Protein AF-0000000076084436 (afdb_homodimer)

Organism: Mytilus edulis (NCBI:txid6550)

Solvent-accessible surface area (backbone atoms only — not comparable to full-atom values): 21205 Å² total; per-residue (Å²): 134,74,72,72,73,65,71,71,58,77,75,78,77,80,78,86,79,89,83,84,88,82,76,70,86,92,60,43,68,66,39,40,53,35,23,62,75,65,70,39,57,80,66,83,61,72,48,65,53,55,53,49,51,50,54,50,50,50,43,71,73,68,45,66,89,84,67,84,68,73,48,75,43,60,52,53,78,60,61,77,83,50,52,68,56,46,54,52,43,50,53,50,24,60,76,69,70,36,53,70,48,66,20,13,34,81,80,45,46,53,43,62,55,53,54,49,52,50,51,49,51,61,57,40,69,73,40,80,77,70,80,77,73,82,68,67,78,70,69,76,78,74,75,78,74,81,71,80,73,77,78,72,82,78,80,79,77,84,82,83,77,83,128,135,74,71,71,73,65,70,70,57,76,73,78,74,82,80,87,79,89,82,85,90,84,78,68,88,91,61,43,68,66,38,40,53,36,22,63,75,66,69,39,57,81,65,83,60,75,46,66,54,56,53,50,52,50,55,51,49,49,41,70,74,69,44,66,89,86,67,82,66,73,48,76,44,59,53,52,78,60,62,77,84,50,52,67,54,46,53,53,42,50,52,51,24,60,74,69,71,36,53,72,48,66,20,13,35,81,82,45,47,51,44,62,56,52,54,49,51,50,51,48,52,62,56,41,70,73,38,82,76,69,82,75,73,81,70,67,76,70,69,77,77,75,75,76,74,82,71,79,75,76,72,78,75,69,89,80,80,75,84,75,76,85,126

Foldseek 3Di:
DPPPPPPPPPPPPDDDDDDDDDDDPPPQSVQVVCCVPPVDGDDPPPQPVNVVVVVVVVCVVPNDPPDADAEEAEPVVVPPPCVVSVVVVVVVCVVVVHHYDYAYPPVGRCVVVVVVVVVCVVVCVVPPVPDPPVPPPPVPPPPVDPPPPPPPDPPPDDDPDDD/DPPPVPPPPPPPPDDDDDDDDDDDPPPQSVQVVCCVPPVDGDDPPPQPVVVVVVVVVVCVVPNDPPDADAEEAEPVVVPPPCVVSVVVVVVVCVVVVHHYDYAYPPVGRCVVVVVVVVVCVVVCVVPPVPDPPVPPPPVPPPPPPPPPPPPPPDDDDPPDDDD

Radius of gyration: 34.29 Å; Cα contacts (8 Å, |Δi|>4): 204; chains: 2; bounding box: 92×129×61 Å

Secondary structure (DSSP, 8-state):
-GGGTTS-----------------TTS-HHHHHHHHHHS--------HHHHHHHHHHHHHHHSPTT---EEEE--GGGTTTTHHHHHHHHHHHHHHT-EEEE--TTT-TTHHHHHHHHHHHHHHHH----SGGGSS---------------------------/--TTTTS-----------------TTS-HHHHHHHHHHS------S-HHHHHHHHHHHHHHHSPTT---EEEE--GGGTTTTHHHHHHHHHHHHHHT-EEEE--TTT-TTHHHHHHHHHHHHHHHH----SGGGSS---------------------------

Structure (mmCIF, N/CA/C/O backbone):
data_AF-0000000076084436-model_v1
#
loop_
_entity.id
_entity.type
_entity.pdbx_description
1 polymer 'Uncharacterized protein'
#
loop_
_atom_site.group_PDB
_atom_site.id
_atom_site.type_symbol
_atom_site.label_atom_id
_atom_site.label_alt_id
_atom_site.label_comp_id
_atom_site.label_asym_id
_atom_site.label_entity_id
_atom_site.label_seq_id
_atom_site.pdbx_PDB_ins_code
_atom_site.Cartn_x
_atom_site.Cartn_y
_atom_site.Cartn_z
_atom_site.occupancy
_atom_site.B_iso_or_equiv
_atom_site.auth_seq_id
_atom_site.auth_comp_id
_atom_site.auth_asym_id
_atom_site.auth_atom_id
_atom_site.pdbx_PDB_model_num
ATOM 1 N N . MET A 1 1 ? 8.055 65.688 -5.793 1 33.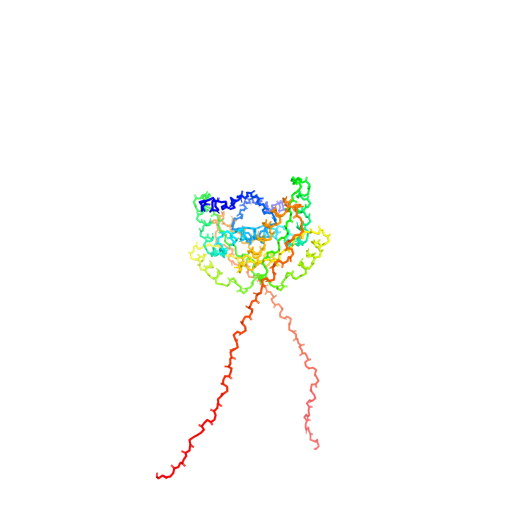97 1 MET A N 1
ATOM 2 C CA . MET A 1 1 ? 8.5 64.875 -4.668 1 33.97 1 MET A CA 1
ATOM 3 C C . MET A 1 1 ? 7.668 63.625 -4.547 1 33.97 1 MET A C 1
ATOM 5 O O . MET A 1 1 ? 7.602 63 -3.477 1 33.97 1 MET A O 1
ATOM 9 N N . VAL A 1 2 ? 6.898 63.25 -5.625 1 45.78 2 VAL A N 1
ATOM 10 C CA . VAL A 1 2 ? 5.848 62.25 -5.699 1 45.78 2 VAL A CA 1
ATOM 11 C C . VAL A 1 2 ? 6.457 60.844 -5.602 1 45.78 2 VAL A C 1
ATOM 13 O O . VAL A 1 2 ? 5.75 59.875 -5.352 1 45.78 2 VAL A O 1
ATOM 16 N N . ASP A 1 3 ? 7.68 60.688 -6.156 1 43.16 3 ASP A N 1
ATOM 17 C CA . ASP A 1 3 ? 8.086 59.375 -6.656 1 43.16 3 ASP A CA 1
ATOM 18 C C . ASP A 1 3 ? 8.477 58.438 -5.512 1 43.16 3 ASP A C 1
ATOM 20 O O . ASP A 1 3 ? 8.836 57.281 -5.738 1 43.16 3 ASP A O 1
ATOM 24 N N . ARG A 1 4 ? 8.852 59.062 -4.344 1 43.78 4 ARG A N 1
ATOM 25 C CA . ARG A 1 4 ? 9.438 58.156 -3.35 1 43.78 4 ARG A CA 1
ATOM 26 C C . ARG A 1 4 ? 8.383 57.219 -2.766 1 43.78 4 ARG A C 1
ATOM 28 O O . ARG A 1 4 ? 8.703 56.312 -1.996 1 43.78 4 ARG A O 1
ATOM 35 N N . PHE A 1 5 ? 7.129 57.625 -2.797 1 44.22 5 PHE A N 1
ATOM 36 C CA . PHE A 1 5 ? 6.137 56.812 -2.104 1 44.22 5 PHE A CA 1
ATOM 37 C C . PHE A 1 5 ? 5.961 55.469 -2.801 1 44.22 5 PHE A C 1
ATOM 39 O O . PHE A 1 5 ? 5.273 54.594 -2.289 1 44.22 5 PHE A O 1
ATOM 46 N N . SER A 1 6 ? 6.16 55.469 -4.164 1 43.25 6 SER A N 1
ATOM 47 C CA . SER A 1 6 ? 5.707 54.25 -4.82 1 43.25 6 SER A CA 1
ATOM 48 C C . SER A 1 6 ? 6.492 53.031 -4.332 1 43.25 6 SER A C 1
ATOM 50 O O . SER A 1 6 ? 5.965 51.938 -4.289 1 43.25 6 SER A O 1
ATOM 52 N N . ASN A 1 7 ? 7.824 53.156 -4.387 1 41.34 7 ASN A N 1
ATOM 53 C CA . ASN A 1 7 ? 8.602 51.938 -4.562 1 41.34 7 ASN A CA 1
ATOM 54 C C . ASN A 1 7 ? 8.672 51.125 -3.273 1 41.34 7 ASN A C 1
ATOM 56 O O . ASN A 1 7 ? 9.562 50.281 -3.111 1 41.34 7 ASN A O 1
ATOM 60 N N . GLN A 1 8 ? 8.359 51.719 -2.129 1 41.31 8 GLN A N 1
ATOM 61 C CA . GLN A 1 8 ? 8.523 50.844 -0.978 1 41.31 8 GLN A CA 1
ATOM 62 C C . GLN A 1 8 ? 7.664 49.594 -1.111 1 41.31 8 GLN A C 1
ATOM 64 O O . GLN A 1 8 ? 6.652 49.438 -0.417 1 41.31 8 GLN A O 1
ATOM 69 N N . LEU A 1 9 ? 7.219 49.219 -2.322 1 44.66 9 LEU A N 1
ATOM 70 C CA . LEU A 1 9 ? 6.539 47.938 -2.352 1 44.66 9 LEU A CA 1
ATOM 71 C C . LEU A 1 9 ? 7.195 46.938 -1.388 1 44.66 9 LEU A C 1
ATOM 73 O O . LEU A 1 9 ? 8.422 46.812 -1.358 1 44.66 9 LEU A O 1
ATOM 77 N N . ALA A 1 10 ? 6.605 46.594 -0.207 1 48.06 10 ALA A N 1
ATOM 78 C CA . ALA A 1 10 ? 6.977 45.562 0.765 1 48.06 10 ALA A CA 1
ATOM 79 C C . ALA A 1 10 ? 7.785 44.469 0.108 1 48.06 10 ALA A C 1
ATOM 81 O O . ALA A 1 10 ? 7.395 43.938 -0.937 1 48.06 10 ALA A O 1
ATOM 82 N N . GLN A 1 11 ? 9.023 44.531 -0.102 1 51.09 11 GLN A N 1
ATOM 83 C CA . GLN A 1 11 ? 9.898 43.438 -0.546 1 51.09 11 GLN A CA 1
ATOM 84 C C . GLN A 1 11 ? 9.391 42.094 -0.075 1 51.09 11 GLN A C 1
ATOM 86 O O . GLN A 1 11 ? 9.211 41.875 1.125 1 51.09 11 GLN A O 1
ATOM 91 N N . SER A 1 12 ? 8.406 41.438 -0.735 1 58.78 12 SER A N 1
ATOM 92 C CA . SER A 1 12 ? 7.848 40.125 -0.457 1 58.78 12 SER A CA 1
ATOM 93 C C . SER A 1 12 ? 8.945 39.156 -0.054 1 58.78 12 SER A C 1
ATOM 95 O O . SER A 1 12 ? 9.852 38.875 -0.838 1 58.78 12 SER A O 1
ATOM 97 N N . SER A 1 13 ? 9.477 39.281 1.146 1 69.81 13 SER A N 1
ATOM 98 C CA . SER A 1 13 ? 10.453 38.312 1.633 1 69.81 13 SER A CA 1
ATOM 99 C C . SER A 1 13 ? 10.008 36.875 1.349 1 69.81 13 SER A C 1
ATOM 101 O O . SER A 1 13 ? 8.859 36.531 1.597 1 69.81 13 SER A O 1
ATOM 103 N N . VAL A 1 14 ? 10.625 36.312 0.399 1 79.5 14 VAL A N 1
ATOM 104 C CA . VAL A 1 14 ? 10.406 34.875 0.098 1 79.5 14 VAL A CA 1
ATOM 105 C C . VAL A 1 14 ? 11.055 34.031 1.179 1 79.5 14 VAL A C 1
ATOM 107 O O . VAL A 1 14 ? 12.227 34.219 1.512 1 79.5 14 VAL A O 1
ATOM 110 N N . HIS A 1 15 ? 10.242 33.469 1.899 1 83.38 15 HIS A N 1
ATOM 111 C CA . HIS A 1 15 ? 10.695 32.469 2.873 1 83.38 15 HIS A CA 1
ATOM 112 C C . HIS A 1 15 ? 10.672 31.062 2.287 1 83.38 15 HIS A C 1
ATOM 114 O O . HIS A 1 15 ? 9.727 30.688 1.596 1 83.38 15 HIS A O 1
ATOM 120 N N . ARG A 1 16 ? 11.867 30.422 2.475 1 86.69 16 ARG A N 1
ATOM 121 C CA . ARG A 1 16 ? 11.938 29.047 2.012 1 86.69 16 ARG A CA 1
ATOM 122 C C . ARG A 1 16 ? 11.859 28.078 3.184 1 86.69 16 ARG A C 1
ATOM 124 O O . ARG A 1 16 ? 12.516 28.266 4.207 1 86.69 16 ARG A O 1
ATOM 131 N N . ALA A 1 17 ? 10.914 27.234 3.02 1 87.62 17 ALA A N 1
ATOM 132 C CA . ALA A 1 17 ? 10.766 26.203 4.035 1 87.62 17 ALA A CA 1
ATOM 133 C C . ALA A 1 17 ? 10.727 24.812 3.396 1 87.62 17 ALA A C 1
ATOM 135 O O . ALA A 1 17 ? 10.203 24.641 2.293 1 87.62 17 ALA A O 1
ATOM 136 N N . LYS A 1 18 ? 11.406 23.875 4.113 1 89.19 18 LYS A N 1
ATOM 137 C CA . LYS A 1 18 ? 11.359 22.484 3.697 1 89.19 18 LYS A CA 1
ATOM 138 C C . LYS A 1 18 ? 10.391 21.672 4.562 1 89.19 18 LYS A C 1
ATOM 140 O O . LYS A 1 18 ? 10.484 21.688 5.793 1 89.19 18 LYS A O 1
ATOM 145 N N . THR A 1 19 ? 9.477 21.125 3.818 1 92.19 19 THR A N 1
ATOM 146 C CA . THR A 1 19 ? 8.539 20.25 4.5 1 92.19 19 THR A CA 1
ATOM 147 C C . THR A 1 19 ? 8.789 18.797 4.125 1 92.19 19 THR A C 1
ATOM 149 O O . THR A 1 19 ? 8.961 18.469 2.949 1 92.19 19 THR A O 1
ATOM 152 N N . VAL A 1 20 ? 8.836 17.859 5.137 1 94.31 20 VAL A N 1
ATOM 153 C CA . VAL A 1 20 ? 9.008 16.422 4.938 1 94.31 20 VAL A CA 1
ATOM 154 C C . VAL A 1 20 ? 7.766 15.672 5.41 1 94.31 20 VAL A C 1
ATOM 156 O O . VAL A 1 20 ? 7.273 15.914 6.516 1 94.31 20 VAL A O 1
ATOM 159 N N . ILE A 1 21 ? 7.258 14.859 4.504 1 96 21 ILE A N 1
ATOM 160 C CA . ILE A 1 21 ? 6.109 14.039 4.871 1 96 21 ILE A CA 1
ATOM 161 C C . ILE A 1 21 ? 6.555 12.594 5.094 1 96 21 ILE A C 1
ATOM 163 O O . ILE A 1 21 ? 7.125 11.969 4.199 1 96 21 ILE A O 1
ATOM 167 N N . ILE A 1 22 ? 6.312 12.117 6.289 1 95.25 22 ILE A N 1
ATOM 168 C CA . ILE A 1 22 ? 6.676 10.75 6.641 1 95.25 22 ILE A CA 1
ATOM 169 C C . ILE A 1 22 ? 5.461 10.023 7.203 1 95.25 22 ILE A C 1
ATOM 171 O O . ILE A 1 22 ? 4.535 10.656 7.719 1 95.25 22 ILE A O 1
ATOM 175 N N . GLY A 1 23 ? 5.422 8.727 7.066 1 92.69 23 GLY A N 1
ATOM 176 C CA . GLY A 1 23 ? 4.324 7.891 7.535 1 92.69 23 GLY A CA 1
ATOM 177 C C . GLY A 1 23 ? 4.359 6.484 6.965 1 92.69 23 GLY A C 1
ATOM 178 O O . GLY A 1 23 ? 5.238 6.152 6.168 1 92.69 23 GLY A O 1
ATOM 179 N N . ASP A 1 24 ? 3.342 5.715 7.34 1 86.12 24 ASP A N 1
ATOM 180 C CA . ASP A 1 24 ? 3.281 4.316 6.934 1 86.12 24 ASP A CA 1
ATOM 181 C C . ASP A 1 24 ? 3.021 4.191 5.434 1 86.12 24 ASP A C 1
ATOM 183 O O . ASP A 1 24 ? 2.641 5.164 4.781 1 86.12 24 ASP A O 1
ATOM 187 N N . PHE A 1 25 ? 3.197 2.932 5.004 1 77.12 25 PHE A N 1
ATOM 188 C CA . PHE A 1 25 ? 2.908 2.639 3.604 1 77.12 25 PHE A CA 1
ATOM 189 C C . PHE A 1 25 ? 1.414 2.76 3.322 1 77.12 25 PHE A C 1
ATOM 191 O O . PHE A 1 25 ? 0.588 2.414 4.168 1 77.12 25 PHE A O 1
ATOM 198 N N . ASN A 1 26 ? 1.079 3.311 2.109 1 80.69 26 ASN A N 1
ATOM 199 C CA . ASN A 1 26 ? -0.256 3.32 1.523 1 80.69 26 ASN A CA 1
ATOM 200 C C . ASN A 1 26 ? -1.192 4.262 2.275 1 80.69 26 ASN A C 1
ATOM 202 O O . ASN A 1 26 ? -2.414 4.141 2.176 1 80.69 26 ASN A O 1
ATOM 206 N N . VAL A 1 27 ? -0.587 5.184 3.039 1 86.75 27 VAL A N 1
ATOM 207 C CA . VAL A 1 27 ? -1.458 6.102 3.762 1 86.75 27 VAL A CA 1
ATOM 208 C C . VAL A 1 27 ? -1.829 7.277 2.861 1 86.75 27 VAL A C 1
ATOM 210 O O . VAL A 1 27 ? -2.779 8.016 3.146 1 86.75 27 VAL A O 1
ATOM 213 N N . GLY A 1 28 ? -0.964 7.605 1.833 1 90.75 28 GLY A N 1
ATOM 214 C CA . GLY A 1 28 ? -1.308 8.633 0.867 1 90.75 28 GLY A CA 1
ATOM 215 C C . GLY A 1 28 ? -0.359 9.82 0.893 1 90.75 28 GLY A C 1
ATOM 216 O O . GLY A 1 28 ? -0.758 10.945 0.603 1 90.75 28 GLY A O 1
ATOM 217 N N . LYS A 1 29 ? 0.839 9.531 1.302 1 94.06 29 LYS A N 1
ATOM 218 C CA . LYS A 1 29 ? 1.827 10.609 1.368 1 94.06 29 LYS A CA 1
ATOM 219 C C . LYS A 1 29 ? 1.982 11.297 0.015 1 94.06 29 LYS A C 1
ATOM 221 O O . LYS A 1 29 ? 1.86 12.516 -0.084 1 94.06 29 LYS A O 1
ATOM 226 N N . THR A 1 30 ? 2.141 10.5 -0.983 1 92.25 30 THR A N 1
ATOM 227 C CA . THR A 1 30 ? 2.332 11.031 -2.328 1 92.25 30 THR A CA 1
ATOM 228 C C . THR A 1 30 ? 1.057 11.711 -2.828 1 92.25 30 THR A C 1
ATOM 230 O O . THR A 1 30 ? 1.116 12.75 -3.488 1 92.25 30 THR A O 1
ATOM 233 N N . SER A 1 31 ? -0.062 11.094 -2.512 1 95.06 31 SER A N 1
ATOM 234 C CA . SER A 1 31 ? -1.331 11.648 -2.967 1 95.06 31 SER A CA 1
ATOM 235 C C . SER A 1 31 ? -1.595 13.016 -2.334 1 95.06 31 SER A C 1
ATOM 237 O O . SER A 1 31 ? -2.086 13.93 -2.998 1 95.06 31 SER A O 1
ATOM 239 N N . VAL A 1 32 ? -1.249 13.156 -1.104 1 96.75 32 VAL A N 1
ATOM 240 C CA . VAL A 1 32 ? -1.446 14.43 -0.426 1 96.75 32 VAL A CA 1
ATOM 241 C C . VAL A 1 32 ? -0.538 15.492 -1.044 1 96.75 32 VAL A C 1
ATOM 243 O O . VAL A 1 32 ? -0.981 16.609 -1.335 1 96.75 32 VAL A O 1
ATOM 246 N N . ALA A 1 33 ? 0.72 15.148 -1.228 1 96.81 33 ALA A N 1
ATOM 247 C CA . ALA A 1 33 ? 1.669 16.078 -1.84 1 96.81 33 ALA A CA 1
ATOM 248 C C . ALA A 1 33 ? 1.22 16.469 -3.244 1 96.81 33 ALA A C 1
ATOM 250 O O . ALA A 1 33 ? 1.259 17.656 -3.605 1 96.81 33 ALA A O 1
ATOM 251 N N . LEU A 1 34 ? 0.732 15.547 -3.926 1 97.12 34 LEU A N 1
ATOM 252 C CA . LEU A 1 34 ? 0.308 15.797 -5.297 1 97.12 34 LEU A CA 1
ATOM 253 C C . LEU A 1 34 ? -0.938 16.672 -5.332 1 97.12 34 LEU A C 1
ATOM 255 O O . LEU A 1 34 ? -1.034 17.594 -6.152 1 97.12 34 LEU A O 1
ATOM 259 N N . ARG A 1 35 ? -1.88 16.344 -4.52 1 97.69 35 ARG A N 1
ATOM 260 C CA . ARG A 1 35 ? -3.09 17.156 -4.426 1 97.69 35 ARG A CA 1
ATOM 261 C C . ARG A 1 35 ? -2.752 18.594 -4.078 1 97.69 35 ARG A C 1
ATOM 263 O O . ARG A 1 35 ? -3.293 19.531 -4.68 1 97.69 35 ARG A O 1
ATOM 270 N N . PHE A 1 36 ? -1.83 18.797 -3.232 1 97.5 36 PHE A N 1
ATOM 271 C CA . PHE A 1 36 ? -1.451 20.141 -2.814 1 97.5 36 PHE A CA 1
ATOM 272 C C . PHE A 1 36 ? -0.726 20.875 -3.938 1 97.5 36 PHE A C 1
ATOM 274 O O . PHE A 1 36 ? -1.042 22.016 -4.238 1 97.5 36 PHE A O 1
ATOM 281 N N . THR A 1 37 ? 0.145 20.203 -4.547 1 96.88 37 THR A N 1
ATOM 282 C CA . THR A 1 37 ? 1.055 20.875 -5.461 1 96.88 37 THR A CA 1
ATOM 283 C C . THR A 1 37 ? 0.446 20.984 -6.859 1 96.88 37 THR A C 1
ATOM 285 O O . THR A 1 37 ? 0.684 21.953 -7.578 1 96.88 37 THR A O 1
ATOM 288 N N . ARG A 1 38 ? -0.407 20 -7.195 1 96.62 38 ARG A N 1
ATOM 289 C CA . ARG A 1 38 ? -0.848 19.953 -8.586 1 96.62 38 ARG A CA 1
ATOM 290 C C . ARG A 1 38 ? -2.367 19.875 -8.68 1 96.62 38 ARG A C 1
ATOM 292 O O . ARG A 1 38 ? -2.932 19.875 -9.773 1 96.62 38 ARG A O 1
ATOM 299 N N . ASP A 1 39 ? -2.986 19.797 -7.559 1 96.62 39 ASP A N 1
ATOM 300 C CA . ASP A 1 39 ? -4.434 19.609 -7.508 1 96.62 39 ASP A CA 1
ATOM 301 C C . ASP A 1 39 ? -4.859 18.391 -8.32 1 96.62 39 ASP A C 1
ATOM 303 O O . ASP A 1 39 ? -5.789 18.453 -9.117 1 96.62 39 ASP A O 1
ATOM 307 N N . GLN A 1 40 ? -4.098 17.375 -8.141 1 95.19 40 GLN A N 1
ATOM 308 C CA . GLN A 1 40 ? -4.348 16.125 -8.852 1 95.19 40 GLN A CA 1
ATOM 309 C C . GLN A 1 40 ? -4.422 14.945 -7.891 1 95.19 40 GLN A C 1
ATOM 311 O O . GLN A 1 40 ? -3.875 15.008 -6.785 1 95.19 40 GLN A O 1
ATOM 316 N N . PHE A 1 41 ? -5.211 14.07 -8.258 1 93.12 41 PHE A N 1
ATOM 317 C CA . PHE A 1 41 ? -5.285 12.781 -7.582 1 93.12 41 PHE A CA 1
ATOM 318 C C . PHE A 1 41 ? -5.207 11.633 -8.586 1 93.12 41 PHE A C 1
ATOM 320 O O . PHE A 1 41 ? -5.969 11.594 -9.555 1 93.12 41 PHE A O 1
ATOM 327 N N . LYS A 1 42 ? -4.188 10.859 -8.344 1 83.31 42 LYS A N 1
ATOM 328 C CA . LYS A 1 42 ? -4.027 9.734 -9.266 1 83.31 42 LYS A CA 1
ATOM 329 C C . LYS A 1 42 ? -4.766 8.5 -8.758 1 83.31 42 LYS A C 1
ATOM 331 O O . LYS A 1 42 ? -4.406 7.941 -7.719 1 83.31 42 LYS A O 1
ATOM 336 N N . GLU A 1 43 ? -5.938 8.406 -9.344 1 69.81 43 GLU A N 1
ATOM 337 C CA . GLU A 1 43 ? -6.609 7.145 -9.039 1 69.81 43 GLU A CA 1
ATOM 338 C C . GLU A 1 43 ? -5.82 5.957 -9.586 1 69.81 43 GLU A C 1
ATOM 340 O O . GLU A 1 43 ? -5.18 6.059 -10.633 1 69.81 43 GLU A O 1
ATOM 345 N N . LYS A 1 44 ? -5.32 5.098 -8.703 1 57.72 44 LYS A N 1
ATOM 346 C CA . LYS A 1 44 ? -4.633 3.885 -9.125 1 57.72 44 LYS A CA 1
ATOM 347 C C . LYS A 1 44 ? -5.242 3.326 -10.406 1 57.72 44 LYS A C 1
ATOM 349 O O . LYS A 1 44 ? -6.277 2.656 -10.367 1 57.72 44 LYS A O 1
ATOM 354 N N . TYR A 1 45 ? -5.445 4.242 -11.438 1 52.09 45 TYR A N 1
ATOM 355 C CA . TYR A 1 45 ? -6.051 3.682 -12.648 1 52.09 45 TYR A CA 1
ATOM 356 C C . TYR A 1 45 ? -5.215 2.527 -13.188 1 52.09 45 TYR A C 1
ATOM 358 O O . TYR A 1 45 ? -5.555 1.938 -14.219 1 52.09 45 TYR A O 1
ATOM 366 N N . GLN A 1 46 ? -4.031 2.252 -12.711 1 58.91 46 GLN A N 1
ATOM 367 C CA . GLN A 1 46 ? -3.611 1.131 -13.547 1 58.91 46 GLN A CA 1
ATOM 368 C C . GLN A 1 46 ? -4.531 -0.072 -13.352 1 58.91 46 GLN A C 1
ATOM 370 O O . GLN A 1 46 ? -4.684 -0.571 -12.234 1 58.91 46 GLN A O 1
ATOM 375 N N . SER A 1 47 ? -5.348 -0.275 -14.445 1 71.75 47 SER A N 1
ATOM 376 C CA . SER A 1 47 ? -6.25 -1.423 -14.445 1 71.75 47 SER A CA 1
ATOM 377 C C . SER A 1 47 ? -5.52 -2.699 -14.039 1 71.75 47 SER A C 1
ATOM 379 O O . SER A 1 47 ? -4.301 -2.801 -14.203 1 71.75 47 SER A O 1
ATOM 381 N N . THR A 1 48 ? -6.102 -3.408 -13.32 1 78.56 48 THR A N 1
ATOM 382 C CA . THR A 1 48 ? -5.59 -4.715 -12.93 1 78.56 48 THR A CA 1
ATOM 383 C C . THR A 1 48 ? -4.957 -5.434 -14.117 1 78.56 48 THR A C 1
ATOM 385 O O . THR A 1 48 ? -3.84 -5.941 -14.016 1 78.56 48 THR A O 1
ATOM 388 N N . ILE A 1 49 ? -5.602 -5.254 -15.25 1 85.38 49 ILE A N 1
ATOM 389 C CA . ILE A 1 49 ? -5.145 -6 -16.422 1 85.38 49 ILE A CA 1
ATOM 390 C C . ILE A 1 49 ? -3.863 -5.371 -16.953 1 85.38 49 ILE A C 1
ATOM 392 O O . ILE A 1 49 ? -2.986 -6.078 -17.469 1 85.38 49 ILE A O 1
ATOM 396 N N . ALA A 1 50 ? -3.756 -4.129 -16.844 1 85.56 50 ALA A N 1
ATOM 397 C CA . ALA A 1 50 ? -2.525 -3.475 -17.281 1 85.56 50 ALA A CA 1
ATOM 398 C C . ALA A 1 50 ? -1.327 -3.959 -16.469 1 85.56 50 ALA A C 1
ATOM 400 O O . ALA A 1 50 ? -0.241 -4.164 -17.016 1 85.56 50 ALA A O 1
ATOM 401 N N . GLY A 1 51 ? -1.534 -4.094 -15.211 1 87.69 51 GLY A N 1
ATOM 402 C CA . GLY A 1 51 ? -0.483 -4.652 -14.375 1 87.69 51 GLY A CA 1
ATOM 403 C C . GLY A 1 51 ? -0.081 -6.059 -14.781 1 87.69 51 GLY A C 1
ATOM 404 O O . GLY A 1 51 ? 1.107 -6.383 -14.82 1 87.69 51 GLY A O 1
ATOM 405 N N . VAL A 1 52 ? -1.055 -6.797 -15.125 1 91.94 52 VAL A N 1
ATOM 406 C CA . VAL A 1 52 ? -0.801 -8.164 -15.562 1 91.94 52 VAL A CA 1
ATOM 407 C C . VAL A 1 52 ? 0.058 -8.156 -16.828 1 91.94 52 VAL A C 1
ATOM 409 O O . VAL A 1 52 ? 1.056 -8.883 -16.906 1 91.94 52 VAL A O 1
ATOM 412 N N . HIS A 1 53 ? -0.326 -7.316 -17.766 1 92.31 53 HIS A N 1
ATOM 413 C CA . HIS A 1 53 ? 0.424 -7.23 -19 1 92.31 53 HIS A CA 1
ATOM 414 C C . HIS A 1 53 ? 1.869 -6.812 -18.75 1 92.31 53 HIS A C 1
ATOM 416 O O . HIS A 1 53 ? 2.793 -7.375 -19.344 1 92.31 53 HIS A O 1
ATOM 422 N N . PHE A 1 54 ? 2.072 -5.957 -17.969 1 93.12 54 PHE A N 1
ATOM 423 C CA . PHE A 1 54 ? 3.406 -5.445 -17.672 1 93.12 54 PHE A CA 1
ATOM 424 C C . PHE A 1 54 ? 4.289 -6.543 -17.094 1 93.12 54 PHE A C 1
ATOM 426 O O . PHE A 1 54 ? 5.379 -6.805 -17.594 1 93.12 54 PHE A O 1
ATOM 433 N N . TRP A 1 55 ? 3.797 -7.086 -16.047 1 94.19 55 TRP A N 1
ATOM 434 C CA . TRP A 1 55 ? 4.621 -8.062 -15.336 1 94.19 55 TRP A CA 1
ATOM 435 C C . TRP A 1 55 ? 4.84 -9.305 -16.188 1 94.19 55 TRP A C 1
ATOM 437 O O . TRP A 1 55 ? 5.91 -9.922 -16.141 1 94.19 55 TRP A O 1
ATOM 447 N N . LEU A 1 56 ? 3.768 -9.703 -16.953 1 95.38 56 LEU A N 1
ATOM 448 C CA . LEU A 1 56 ? 3.945 -10.82 -17.875 1 95.38 56 LEU A CA 1
ATOM 449 C C . LEU A 1 56 ? 5.02 -10.508 -18.906 1 95.38 56 LEU A C 1
ATOM 451 O O . LEU A 1 56 ? 5.871 -11.352 -19.203 1 95.38 56 LEU A O 1
ATOM 455 N N . GLY A 1 57 ? 4.914 -9.344 -19.453 1 95.69 57 GLY A N 1
ATOM 456 C CA . GLY A 1 57 ? 5.949 -8.93 -20.391 1 95.69 57 GLY A CA 1
ATOM 457 C C . GLY A 1 57 ? 7.34 -8.93 -19.781 1 95.69 57 GLY A C 1
ATOM 458 O O . GLY A 1 57 ? 8.297 -9.391 -20.406 1 95.69 57 GLY A O 1
ATOM 459 N N . PHE A 1 58 ? 7.48 -8.484 -18.625 1 95.31 58 PHE A N 1
ATOM 460 C CA . PHE A 1 58 ? 8.742 -8.461 -17.891 1 95.31 58 PHE A CA 1
ATOM 461 C C . PHE A 1 58 ? 9.305 -9.875 -17.734 1 95.31 58 PHE A C 1
ATOM 463 O O . PHE A 1 58 ? 10.492 -10.102 -17.969 1 95.31 58 PHE A O 1
ATOM 470 N N . LEU A 1 59 ? 8.43 -10.781 -17.375 1 94.5 59 LEU A N 1
ATOM 471 C CA . LEU A 1 59 ? 8.859 -12.156 -17.156 1 94.5 59 LEU A CA 1
ATOM 472 C C . LEU A 1 59 ? 9.25 -12.828 -18.469 1 94.5 59 LEU A C 1
ATOM 474 O O . LEU A 1 59 ? 10.227 -13.578 -18.516 1 94.5 59 LEU A O 1
ATOM 478 N N . ARG A 1 60 ? 8.508 -12.602 -19.484 1 94.44 60 ARG A N 1
ATOM 479 C CA . ARG A 1 60 ? 8.789 -13.203 -20.781 1 94.44 60 ARG A CA 1
ATOM 480 C C . ARG A 1 60 ? 10.094 -12.672 -21.359 1 94.44 60 ARG A C 1
ATOM 482 O O . ARG A 1 60 ? 10.852 -13.414 -21.984 1 94.44 60 ARG A O 1
ATOM 489 N N . ASP A 1 61 ? 10.375 -11.43 -21.047 1 96 61 ASP A N 1
ATOM 490 C CA . ASP A 1 61 ? 11.57 -10.789 -21.594 1 96 61 ASP A CA 1
ATOM 491 C C . ASP A 1 61 ? 12.805 -11.148 -20.781 1 96 61 ASP A C 1
ATOM 493 O O . ASP A 1 61 ? 13.914 -11.203 -21.312 1 96 61 ASP A O 1
ATOM 497 N N . ASN A 1 62 ? 12.633 -11.398 -19.516 1 95.5 62 ASN A N 1
ATOM 498 C CA . ASN A 1 62 ? 13.805 -11.484 -18.656 1 95.5 62 ASN A CA 1
ATOM 499 C C . ASN A 1 62 ? 13.891 -12.836 -17.953 1 95.5 62 ASN A C 1
ATOM 501 O O . ASN A 1 62 ? 14.93 -13.188 -17.391 1 95.5 62 ASN A O 1
ATOM 505 N N . GLY A 1 63 ? 12.773 -13.523 -18 1 91.75 63 GLY A N 1
ATOM 506 C CA . GLY A 1 63 ? 12.719 -14.766 -17.25 1 91.75 63 GLY A CA 1
ATOM 507 C C . GLY A 1 63 ? 13.445 -15.914 -17.938 1 91.75 63 GLY A C 1
ATOM 508 O O . GLY A 1 63 ? 13.766 -15.828 -19.125 1 91.75 63 GLY A O 1
ATOM 509 N N . PRO A 1 64 ? 13.758 -16.875 -17.141 1 91.06 64 PRO A N 1
ATOM 510 C CA . PRO A 1 64 ? 14.367 -18.078 -17.734 1 91.06 64 PRO A CA 1
ATOM 511 C C . PRO A 1 64 ? 13.438 -18.781 -18.719 1 91.06 64 PRO A C 1
ATOM 513 O O . PRO A 1 64 ? 12.219 -18.609 -18.656 1 91.06 64 PRO A O 1
ATOM 516 N N . GLN A 1 65 ? 14.086 -19.609 -19.609 1 88.94 65 GLN A N 1
ATOM 517 C CA . GLN A 1 65 ? 13.305 -20.438 -20.516 1 88.94 65 GLN A CA 1
ATOM 518 C C . GLN A 1 65 ? 12.539 -21.516 -19.75 1 88.94 65 GLN A C 1
ATOM 520 O O . GLN A 1 65 ? 13.078 -22.125 -18.812 1 88.94 65 GLN A O 1
ATOM 525 N N . GLY A 1 66 ? 11.312 -21.734 -20.109 1 86.25 66 GLY A N 1
ATOM 526 C CA . GLY A 1 66 ? 10.508 -22.781 -19.5 1 86.25 66 GLY A CA 1
ATOM 527 C C . GLY A 1 66 ? 9.828 -22.344 -18.219 1 86.25 66 GLY A C 1
ATOM 528 O O . GLY A 1 66 ? 9.258 -23.172 -17.5 1 86.25 66 GLY A O 1
ATOM 529 N N . LEU A 1 67 ? 9.914 -21.094 -17.953 1 90.25 67 LEU A N 1
ATOM 530 C CA . LEU A 1 67 ? 9.273 -20.547 -16.75 1 90.25 67 LEU A CA 1
ATOM 531 C C . LEU A 1 67 ? 7.777 -20.844 -16.75 1 90.25 67 LEU A C 1
ATOM 533 O O . LEU A 1 67 ? 7.09 -20.594 -17.75 1 90.25 67 LEU A O 1
ATOM 537 N N . LYS A 1 68 ? 7.383 -21.484 -15.68 1 92.06 68 LYS A N 1
ATOM 538 C CA . LYS A 1 68 ? 5.945 -21.641 -15.484 1 92.06 68 LYS A CA 1
ATOM 539 C C . LYS A 1 68 ? 5.344 -20.422 -14.789 1 92.06 68 LYS A C 1
ATOM 541 O O . LYS A 1 68 ? 5.902 -19.922 -13.805 1 92.06 68 LYS A O 1
ATOM 546 N N . ILE A 1 69 ? 4.258 -19.953 -15.352 1 95.38 69 ILE A N 1
ATOM 547 C CA . ILE A 1 69 ? 3.652 -18.734 -14.844 1 95.38 69 ILE A CA 1
ATOM 548 C C . ILE A 1 69 ? 2.217 -19 -14.406 1 95.38 69 ILE A C 1
ATOM 550 O O . ILE A 1 69 ? 1.472 -19.703 -15.102 1 95.38 69 ILE A O 1
ATOM 554 N N . ALA A 1 70 ? 1.895 -18.562 -13.25 1 96.75 70 ALA A N 1
ATOM 555 C CA . ALA A 1 70 ? 0.517 -18.484 -12.773 1 96.75 70 ALA A CA 1
ATOM 556 C C . ALA A 1 70 ? 0.127 -17.062 -12.414 1 96.75 70 ALA A C 1
ATOM 558 O O . ALA A 1 70 ? 0.954 -16.297 -11.922 1 96.75 70 ALA A O 1
ATOM 559 N N . ILE A 1 71 ? -1.117 -16.641 -12.672 1 95.81 71 ILE A N 1
ATOM 560 C CA . ILE A 1 71 ? -1.66 -15.344 -12.297 1 95.81 71 ILE A CA 1
ATOM 561 C C . ILE A 1 71 ? -2.637 -15.516 -11.133 1 95.81 71 ILE A C 1
ATOM 563 O O . ILE A 1 71 ? -3.51 -16.375 -11.164 1 95.81 71 ILE A O 1
ATOM 567 N N . ILE A 1 72 ? -2.42 -14.703 -10.109 1 95.56 72 ILE A N 1
ATOM 568 C CA . ILE A 1 72 ? -3.217 -14.781 -8.891 1 95.56 72 ILE A CA 1
ATOM 569 C C . ILE A 1 72 ? -4.027 -13.5 -8.719 1 95.56 72 ILE A C 1
ATOM 571 O O . ILE A 1 72 ? -3.473 -12.398 -8.719 1 95.56 72 ILE A O 1
ATOM 575 N N . GLY A 1 73 ? -5.352 -13.578 -8.641 1 92.5 73 GLY A N 1
ATOM 576 C CA . GLY A 1 73 ? -6.215 -12.5 -8.188 1 92.5 73 GLY A CA 1
ATOM 577 C C . GLY A 1 73 ? -6.547 -12.57 -6.711 1 92.5 73 GLY A C 1
ATOM 578 O O . GLY A 1 73 ? -7.395 -13.367 -6.301 1 92.5 73 GLY A O 1
ATOM 579 N N . ASN A 1 74 ? -5.914 -11.68 -5.969 1 91.25 74 ASN A N 1
ATOM 580 C CA . ASN A 1 74 ? -6.098 -11.703 -4.523 1 91.25 74 ASN A CA 1
ATOM 581 C C . ASN A 1 74 ? -7.258 -10.812 -4.09 1 91.25 74 ASN A C 1
ATOM 583 O O . ASN A 1 74 ? -7.738 -9.984 -4.875 1 91.25 74 ASN A O 1
ATOM 587 N N . LYS A 1 75 ? -7.758 -10.984 -2.859 1 88.25 75 LYS A N 1
ATOM 588 C CA . LYS A 1 75 ? -8.797 -10.211 -2.178 1 88.25 75 LYS A CA 1
ATOM 589 C C . LYS A 1 75 ? -10.188 -10.625 -2.65 1 88.25 75 LYS A C 1
ATOM 591 O O . LYS A 1 75 ? -11.07 -9.781 -2.814 1 88.25 75 LYS A O 1
ATOM 596 N N . LEU A 1 76 ? -10.25 -11.93 -2.949 1 88.31 76 LEU A N 1
ATOM 597 C CA . LEU A 1 76 ? -11.516 -12.523 -3.373 1 88.31 76 LEU A CA 1
ATOM 598 C C . LEU A 1 76 ? -12.633 -12.164 -2.398 1 88.31 76 LEU A C 1
ATOM 600 O O . LEU A 1 76 ? -13.805 -12.133 -2.777 1 88.31 76 LEU A O 1
ATOM 604 N N . ASP A 1 77 ? -12.305 -11.82 -1.208 1 87.31 77 ASP A N 1
ATOM 605 C CA . ASP A 1 77 ? -13.281 -11.508 -0.17 1 87.31 77 ASP A CA 1
ATOM 606 C C . ASP A 1 77 ? -13.938 -10.148 -0.417 1 87.31 77 ASP A C 1
ATOM 608 O O . ASP A 1 77 ? -15.016 -9.867 0.107 1 87.31 77 ASP A O 1
ATOM 612 N N . LEU A 1 78 ? -13.203 -9.375 -1.154 1 78.44 78 LEU A N 1
ATOM 613 C CA . LEU A 1 78 ? -13.766 -8.055 -1.435 1 78.44 78 LEU A CA 1
ATOM 614 C C . LEU A 1 78 ? -14.734 -8.117 -2.609 1 78.44 78 LEU A C 1
ATOM 616 O O . LEU A 1 78 ? -15.328 -7.105 -2.99 1 78.44 78 LEU A O 1
ATOM 620 N N . GLU A 1 79 ? -15.75 -9.055 -2.773 1 63.97 79 GLU A N 1
ATOM 621 C CA . GLU A 1 79 ? -16.688 -9.445 -3.816 1 63.97 79 GLU A CA 1
ATOM 622 C C . GLU A 1 79 ? -16.938 -8.297 -4.793 1 63.97 79 GLU A C 1
ATOM 624 O O . GLU A 1 79 ? -16.891 -8.492 -6.008 1 63.97 79 GLU A O 1
ATOM 629 N N . ALA A 1 80 ? -17.625 -7.156 -4.398 1 54.75 80 ALA A N 1
ATOM 630 C CA . ALA A 1 80 ? -18.359 -6.262 -5.293 1 54.75 80 ALA A CA 1
ATOM 631 C C . ALA A 1 80 ? -17.422 -5.523 -6.23 1 54.75 80 ALA A C 1
ATOM 633 O O . ALA A 1 80 ? -17.734 -5.293 -7.398 1 54.75 80 ALA A O 1
ATOM 634 N N . SER A 1 81 ? -16.422 -4.973 -5.836 1 52.12 81 SER A N 1
ATOM 635 C CA . SER A 1 81 ? -15.664 -3.955 -6.562 1 52.12 81 SER A CA 1
ATOM 636 C C . SER A 1 81 ? -14.836 -4.574 -7.684 1 52.12 81 SER A C 1
ATOM 638 O O . SER A 1 81 ? -14.516 -3.902 -8.664 1 52.12 81 SER A O 1
ATOM 640 N N . ARG A 1 82 ? -14.562 -5.867 -7.727 1 56.06 82 ARG A N 1
ATOM 641 C CA . ARG A 1 82 ? -13.508 -6.543 -8.469 1 56.06 82 ARG A CA 1
ATOM 642 C C . ARG A 1 82 ? -14.055 -7.188 -9.742 1 56.06 82 ARG A C 1
ATOM 644 O O . ARG A 1 82 ? -13.289 -7.66 -10.586 1 56.06 82 ARG A O 1
ATOM 651 N N . GLU A 1 83 ? -15.297 -7.047 -9.945 1 56.97 83 GLU A N 1
ATOM 652 C CA . GLU A 1 83 ? -15.914 -7.945 -10.922 1 56.97 83 GLU A CA 1
ATOM 653 C C . GLU A 1 83 ? -15.336 -7.723 -12.32 1 56.97 83 GLU A C 1
ATOM 655 O O . GLU A 1 83 ? -14.992 -8.68 -13.016 1 56.97 83 GLU A O 1
ATOM 660 N N . VAL A 1 84 ? -15.289 -6.5 -12.664 1 55.75 84 VAL A N 1
ATOM 661 C CA . VAL A 1 84 ? -14.969 -6.285 -14.07 1 55.75 84 VAL A CA 1
ATOM 662 C C . VAL A 1 84 ? -13.516 -6.688 -14.328 1 55.75 84 VAL A C 1
ATOM 664 O O . VAL A 1 84 ? -13.227 -7.379 -15.312 1 55.75 84 VAL A O 1
ATOM 667 N N . SER A 1 85 ? -12.672 -6.441 -13.367 1 67.44 85 SER A N 1
ATOM 668 C CA . SER A 1 85 ? -11.242 -6.707 -13.539 1 67.44 85 SER A CA 1
ATOM 669 C C . SER A 1 85 ? -10.953 -8.203 -13.539 1 67.44 85 SER A C 1
ATOM 671 O O . SER A 1 85 ? -10.141 -8.68 -14.336 1 67.44 85 SER A O 1
ATOM 673 N N . GLU A 1 86 ? -11.945 -8.852 -12.969 1 74.94 86 GLU A N 1
ATOM 674 C CA . GLU A 1 86 ? -11.727 -10.289 -12.852 1 74.94 86 GLU A CA 1
ATOM 675 C C . GLU A 1 86 ? -12.047 -11.008 -14.156 1 74.94 86 GLU A C 1
ATOM 677 O O . GLU A 1 86 ? -11.297 -11.883 -14.594 1 74.94 86 GLU A O 1
ATOM 682 N N . LYS A 1 87 ? -13.109 -10.602 -14.695 1 82.19 87 LYS A N 1
ATOM 683 C CA . LYS A 1 87 ? -13.516 -11.242 -15.938 1 82.19 87 LYS A CA 1
ATOM 684 C C . LYS A 1 87 ? -12.508 -10.969 -17.047 1 82.19 87 LYS A C 1
ATOM 686 O O . LYS A 1 87 ? -12.203 -11.852 -17.859 1 82.19 87 LYS A O 1
ATOM 691 N N . GLU A 1 88 ? -12.047 -9.844 -17.047 1 86.25 88 GLU A N 1
ATOM 692 C CA . GLU A 1 88 ? -11.055 -9.477 -18.047 1 86.25 88 GLU A CA 1
ATOM 693 C C . GLU A 1 88 ? -9.766 -10.281 -17.875 1 86.25 88 GLU A C 1
ATOM 695 O O . GLU A 1 88 ? -9.211 -10.789 -18.859 1 86.25 88 GLU A O 1
ATOM 700 N N . VAL A 1 89 ? -9.383 -10.406 -16.766 1 90.06 89 VAL A N 1
ATOM 701 C CA . VAL A 1 89 ? -8.148 -11.133 -16.469 1 90.06 89 VAL A CA 1
ATOM 702 C C . VAL A 1 89 ? -8.344 -12.617 -16.766 1 90.06 89 VAL A C 1
ATOM 704 O O . VAL A 1 89 ? -7.473 -13.25 -17.375 1 90.06 89 VAL A O 1
ATOM 707 N N . GLU A 1 90 ? -9.484 -13.062 -16.359 1 90.56 90 GLU A N 1
ATOM 708 C CA . GLU A 1 90 ? -9.789 -14.469 -16.625 1 90.56 90 GLU A CA 1
ATOM 709 C C . GLU A 1 90 ? -9.781 -14.781 -18.109 1 90.56 90 GLU A C 1
ATOM 711 O O . GLU A 1 90 ? -9.195 -15.773 -18.547 1 90.56 90 GLU A O 1
ATOM 716 N N . SER A 1 91 ? -10.461 -13.984 -18.828 1 92.88 91 SER A N 1
ATOM 717 C CA . SER A 1 91 ? -10.5 -14.164 -20.266 1 92.88 91 SER A CA 1
ATOM 718 C C . SER A 1 91 ? -9.102 -14.109 -20.875 1 92.88 91 SER A C 1
ATOM 720 O O . SER A 1 91 ? -8.758 -14.93 -21.734 1 92.88 91 SER A O 1
ATOM 722 N N . PHE A 1 92 ? -8.328 -13.188 -20.469 1 94.12 92 PHE A N 1
ATOM 723 C CA . PHE A 1 92 ? -6.953 -13.055 -20.922 1 94.12 92 PHE A CA 1
ATOM 724 C C . PHE A 1 92 ? -6.152 -14.312 -20.594 1 94.12 92 PHE A C 1
ATOM 726 O O . PHE A 1 92 ? -5.43 -14.836 -21.453 1 94.12 92 PHE A O 1
ATOM 733 N N . CYS A 1 93 ? -6.285 -14.82 -19.422 1 94.75 93 CYS A N 1
ATOM 734 C CA . CYS A 1 93 ? -5.539 -16 -19 1 94.75 93 CYS A CA 1
ATOM 735 C C . CYS A 1 93 ? -5.953 -17.219 -19.812 1 94.75 93 CYS A C 1
ATOM 737 O O . CYS A 1 93 ? -5.113 -18.062 -20.156 1 94.75 93 CYS A O 1
ATOM 739 N N . ASP A 1 94 ? -7.254 -17.281 -20.094 1 94.81 94 ASP A N 1
ATOM 740 C CA . ASP A 1 94 ? -7.742 -18.375 -20.922 1 94.81 94 ASP A CA 1
ATOM 741 C C . ASP A 1 94 ? -7.117 -18.312 -22.312 1 94.81 94 ASP A C 1
ATOM 743 O O . ASP A 1 94 ? -6.68 -19.344 -22.844 1 94.81 94 ASP A O 1
ATOM 747 N N . GLU A 1 95 ? -7.09 -17.203 -22.859 1 94.44 95 GLU A N 1
ATOM 748 C CA . GLU A 1 95 ? -6.523 -17.016 -24.203 1 94.44 95 GLU A CA 1
ATOM 749 C C . GLU A 1 95 ? -5.031 -17.328 -24.219 1 94.44 95 GLU A C 1
ATOM 751 O O . GLU A 1 95 ? -4.531 -17.922 -25.172 1 94.44 95 GLU A O 1
ATOM 756 N N . GLU A 1 96 ? -4.305 -17 -23.203 1 94.38 96 GLU A N 1
ATOM 757 C CA . GLU A 1 96 ? -2.855 -17.156 -23.125 1 94.38 96 GLU A CA 1
ATOM 758 C C . GLU A 1 96 ? -2.477 -18.5 -22.516 1 94.38 96 GLU A C 1
ATOM 760 O O . GLU A 1 96 ? -1.293 -18.828 -22.391 1 94.38 96 GLU A O 1
ATOM 765 N N . LYS A 1 97 ? -3.549 -19.25 -22.078 1 93.69 97 LYS A N 1
ATOM 766 C CA . LYS A 1 97 ? -3.355 -20.562 -21.469 1 93.69 97 LYS A CA 1
ATOM 767 C C . LYS A 1 97 ? -2.471 -20.453 -20.219 1 93.69 97 LYS A C 1
ATOM 769 O O . LYS A 1 97 ? -1.528 -21.234 -20.062 1 93.69 97 LYS A O 1
ATOM 774 N N . ILE A 1 98 ? -2.773 -19.453 -19.5 1 95.69 98 ILE A N 1
ATOM 775 C CA . ILE A 1 98 ? -2.088 -19.25 -18.219 1 95.69 98 ILE A CA 1
ATOM 776 C C . ILE A 1 98 ? -3.023 -19.594 -17.062 1 95.69 98 ILE A C 1
ATOM 778 O O . ILE A 1 98 ? -4.195 -19.219 -17.078 1 95.69 98 ILE A O 1
ATOM 782 N N . TYR A 1 99 ? -2.531 -20.359 -16.188 1 96.06 99 TYR A N 1
ATOM 783 C CA . TYR A 1 99 ? -3.309 -20.703 -15 1 96.06 99 TYR A CA 1
ATOM 784 C C . TYR A 1 99 ? -3.68 -19.453 -14.203 1 96.06 99 TYR A C 1
ATOM 786 O O . TYR A 1 99 ? -2.832 -18.594 -13.961 1 96.06 99 TYR A O 1
ATOM 794 N N . PHE A 1 100 ? -4.953 -19.359 -13.914 1 95.31 100 PHE A N 1
ATOM 795 C CA . PHE A 1 100 ? -5.477 -18.234 -13.156 1 95.31 100 PHE A CA 1
ATOM 796 C C . PHE A 1 100 ? -6.328 -18.719 -11.984 1 95.31 100 PHE A C 1
ATOM 798 O O . PHE A 1 100 ? -7.145 -19.625 -12.141 1 95.31 100 PHE A O 1
ATOM 805 N N . MET A 1 101 ? -6.117 -18.078 -10.781 1 95 101 MET A N 1
ATOM 806 C CA . MET A 1 101 ? -6.934 -18.406 -9.617 1 95 101 MET A CA 1
ATOM 807 C C . MET A 1 101 ? -7.152 -17.172 -8.742 1 95 101 MET A C 1
ATOM 809 O O . MET A 1 101 ? -6.207 -16.438 -8.461 1 95 101 MET A O 1
ATOM 813 N N . GLU A 1 102 ? -8.438 -17 -8.398 1 92.69 102 GLU A N 1
ATOM 814 C CA . GLU A 1 102 ? -8.742 -15.992 -7.383 1 92.69 102 GLU A CA 1
ATOM 815 C C . GLU A 1 102 ? -8.648 -16.578 -5.977 1 92.69 102 GLU A C 1
ATOM 817 O O . GLU A 1 102 ? -9.117 -17.688 -5.73 1 92.69 102 GLU A O 1
ATOM 822 N N . VAL A 1 103 ? -8.016 -15.789 -5.16 1 94.94 103 VAL A N 1
ATOM 823 C CA . VAL A 1 103 ? -7.848 -16.266 -3.791 1 94.94 103 VAL A CA 1
ATOM 824 C C . VAL A 1 103 ? -8.18 -15.133 -2.812 1 94.94 103 VAL A C 1
ATOM 826 O O . VAL A 1 103 ? -8.312 -13.977 -3.213 1 94.94 103 VAL A O 1
ATOM 829 N N . SER A 1 104 ? -8.336 -15.5 -1.574 1 94.88 104 SER A N 1
ATOM 830 C CA . SER A 1 104 ? -8.344 -14.539 -0.474 1 94.88 104 SER A CA 1
ATOM 831 C C . SER A 1 104 ? -7.297 -14.898 0.578 1 94.88 104 SER A C 1
ATOM 833 O O . SER A 1 104 ? -7.469 -15.859 1.331 1 94.88 104 SER A O 1
ATOM 835 N N . ALA A 1 105 ? -6.285 -14.133 0.564 1 96 105 ALA A N 1
ATOM 836 C CA . ALA A 1 105 ? -5.32 -14.328 1.642 1 96 105 ALA A CA 1
ATOM 837 C C . ALA A 1 105 ? -5.969 -14.117 3.006 1 96 105 ALA A C 1
ATOM 839 O O . ALA A 1 105 ? -5.566 -14.734 3.996 1 96 105 ALA A O 1
ATOM 840 N N . LYS A 1 106 ? -6.945 -13.211 3.041 1 93.69 106 LYS A N 1
ATOM 841 C CA . LYS A 1 106 ? -7.617 -12.867 4.293 1 93.69 106 LYS A CA 1
ATOM 842 C C . LYS A 1 106 ? -8.375 -14.062 4.852 1 93.69 106 LYS A C 1
ATOM 844 O O . LYS A 1 106 ? -8.219 -14.414 6.023 1 93.69 106 LYS A O 1
ATOM 849 N N . THR A 1 107 ? -9.109 -14.773 4.055 1 95.19 107 THR A N 1
ATOM 850 C CA . THR A 1 107 ? -9.961 -15.859 4.531 1 95.19 107 THR A CA 1
ATOM 851 C C . THR A 1 107 ? -9.273 -17.203 4.316 1 95.19 107 THR A C 1
ATOM 853 O O . THR A 1 107 ? -9.664 -18.203 4.926 1 95.19 107 THR A O 1
ATOM 856 N N . GLY A 1 108 ? -8.383 -17.234 3.457 1 97.31 108 GLY A N 1
ATOM 857 C CA . GLY A 1 108 ? -7.711 -18.469 3.104 1 97.31 108 GLY A CA 1
ATOM 858 C C . GLY A 1 108 ? -8.328 -19.156 1.899 1 97.31 108 GLY A C 1
ATOM 859 O O . GLY A 1 108 ? -7.809 -20.172 1.422 1 97.31 108 GLY A O 1
ATOM 860 N N . ASP A 1 109 ? -9.336 -18.594 1.371 1 96.5 109 ASP A N 1
ATOM 861 C CA . ASP A 1 109 ? -10.039 -19.219 0.253 1 96.5 109 ASP A CA 1
ATOM 862 C C . ASP A 1 109 ? -9.102 -19.453 -0.93 1 96.5 109 ASP A C 1
ATOM 864 O O . ASP A 1 109 ? -8.445 -18.516 -1.398 1 96.5 109 ASP A O 1
ATOM 868 N N . ASN A 1 110 ? -8.992 -20.734 -1.397 1 97.25 110 ASN A N 1
ATOM 869 C CA . ASN A 1 110 ? -8.328 -21.203 -2.607 1 97.25 110 ASN A CA 1
ATOM 870 C C . ASN A 1 110 ? -6.809 -21.109 -2.484 1 97.25 110 ASN A C 1
ATOM 872 O O . ASN A 1 110 ? -6.086 -21.469 -3.418 1 97.25 110 ASN A O 1
ATOM 876 N N . VAL A 1 111 ? -6.27 -20.688 -1.386 1 98.31 111 VAL A N 1
ATOM 877 C CA . VAL A 1 111 ? -4.828 -20.484 -1.271 1 98.31 111 VAL A CA 1
ATOM 878 C C . VAL A 1 111 ? -4.117 -21.828 -1.324 1 98.31 111 VAL A C 1
ATOM 880 O O . VAL A 1 111 ? -3.156 -22.016 -2.078 1 98.31 111 VAL A O 1
ATOM 883 N N . GLN A 1 112 ? -4.605 -22.734 -0.597 1 97.25 112 GLN A N 1
ATOM 884 C CA . GLN A 1 112 ? -3.996 -24.062 -0.604 1 97.25 112 GLN A CA 1
ATOM 885 C C . GLN A 1 112 ? -4.137 -24.719 -1.971 1 97.25 112 GLN A C 1
ATOM 887 O O . GLN A 1 112 ? -3.191 -25.344 -2.471 1 97.25 112 GLN A O 1
ATOM 892 N N . ARG A 1 113 ? -5.285 -24.609 -2.48 1 97.75 113 ARG A N 1
ATOM 893 C CA . ARG A 1 113 ? -5.516 -25.172 -3.805 1 97.75 113 ARG A CA 1
ATOM 894 C C . ARG A 1 113 ? -4.57 -24.578 -4.832 1 97.75 113 ARG A C 1
ATOM 896 O O . ARG A 1 113 ? -4.02 -25.281 -5.676 1 97.75 113 ARG A O 1
ATOM 903 N N . LEU A 1 114 ? -4.414 -23.312 -4.844 1 97.5 114 LEU A N 1
ATOM 904 C CA . LEU A 1 114 ? -3.514 -22.609 -5.746 1 97.5 114 LEU A CA 1
ATOM 905 C C . LEU A 1 114 ? -2.119 -23.219 -5.715 1 97.5 114 LEU A C 1
ATOM 907 O O . LEU A 1 114 ? -1.576 -23.594 -6.758 1 97.5 114 LEU A O 1
ATOM 911 N N . PHE A 1 115 ? -1.539 -23.406 -4.57 1 96.56 115 PHE A N 1
ATOM 912 C CA . PHE A 1 115 ? -0.156 -23.859 -4.465 1 96.56 115 PHE A CA 1
ATOM 913 C C . PHE A 1 115 ? -0.05 -25.359 -4.711 1 96.56 115 PHE A C 1
ATOM 915 O O . PHE A 1 115 ? 0.979 -25.844 -5.184 1 96.56 115 PHE A O 1
ATOM 922 N N . THR A 1 116 ? -1.135 -26 -4.41 1 96 116 THR A N 1
ATOM 923 C CA . THR A 1 116 ? -1.183 -27.406 -4.797 1 96 116 THR A CA 1
ATOM 924 C C . THR A 1 116 ? -1.161 -27.547 -6.316 1 96 116 THR A C 1
ATOM 926 O O . THR A 1 116 ? -0.42 -28.375 -6.855 1 96 116 THR A O 1
ATOM 929 N N . ASP A 1 117 ? -1.95 -26.766 -6.941 1 96.25 117 ASP A N 1
ATOM 930 C CA . ASP A 1 117 ? -1.992 -26.797 -8.398 1 96.25 117 ASP A CA 1
ATOM 931 C C . ASP A 1 117 ? -0.636 -26.422 -8.992 1 96.25 117 ASP A C 1
ATOM 933 O O . ASP A 1 117 ? -0.195 -27.031 -9.977 1 96.25 117 ASP A O 1
ATOM 937 N N . ILE A 1 118 ? 0.011 -25.469 -8.445 1 94 118 ILE A N 1
ATOM 938 C CA . ILE A 1 118 ? 1.332 -25.031 -8.898 1 94 118 ILE A CA 1
ATOM 939 C C . ILE A 1 118 ? 2.33 -26.172 -8.719 1 94 118 ILE A C 1
ATOM 941 O O . ILE A 1 118 ? 3.104 -26.484 -9.633 1 94 118 ILE A O 1
ATOM 945 N N . ALA A 1 119 ? 2.268 -26.766 -7.602 1 92.44 119 ALA A N 1
ATOM 946 C CA . ALA A 1 119 ? 3.164 -27.891 -7.328 1 92.44 119 ALA A CA 1
ATOM 947 C C . ALA A 1 119 ? 2.959 -29.016 -8.336 1 92.44 119 ALA A C 1
ATOM 949 O O . ALA A 1 119 ? 3.928 -29.578 -8.852 1 92.44 119 ALA A O 1
ATOM 950 N N . LYS A 1 120 ? 1.721 -29.312 -8.594 1 92.38 120 LYS A N 1
ATOM 951 C CA . LYS A 1 120 ? 1.405 -30.359 -9.562 1 92.38 120 LYS A CA 1
ATOM 952 C C . LYS A 1 120 ? 1.955 -30 -10.945 1 92.38 120 LYS A C 1
ATOM 954 O O . LYS A 1 120 ? 2.484 -30.875 -11.648 1 92.38 120 LYS A O 1
ATOM 959 N N . SER A 1 121 ? 1.796 -28.75 -11.266 1 90.56 121 SER A N 1
ATOM 960 C CA . SER A 1 121 ? 2.264 -28.297 -12.57 1 90.56 121 SER A CA 1
ATOM 961 C C . SER A 1 121 ? 3.777 -28.438 -12.695 1 90.56 121 SER A C 1
ATOM 963 O O . SER A 1 121 ? 4.289 -28.781 -13.766 1 90.56 121 SER A O 1
ATOM 965 N N . ILE A 1 122 ? 4.508 -28.188 -11.719 1 86.62 122 ILE A N 1
ATOM 966 C CA . ILE A 1 122 ? 5.961 -28.281 -11.703 1 86.62 122 ILE A CA 1
ATOM 967 C C . ILE A 1 122 ? 6.387 -29.75 -11.812 1 86.62 122 ILE A C 1
ATOM 969 O O . ILE A 1 122 ? 7.332 -30.078 -12.539 1 86.62 122 ILE A O 1
ATOM 973 N N . LEU A 1 123 ? 5.684 -30.562 -11.195 1 85 123 LEU A N 1
ATOM 974 C CA . LEU A 1 123 ? 6.023 -31.984 -11.148 1 85 123 LEU A CA 1
ATOM 975 C C . LEU A 1 123 ? 5.605 -32.688 -12.43 1 85 123 LEU A C 1
ATOM 977 O O . LEU A 1 123 ? 6.219 -33.688 -12.828 1 85 123 LEU A O 1
ATOM 981 N N . SER A 1 124 ? 4.484 -32.156 -12.93 1 80.44 124 SER A N 1
ATOM 982 C CA . SER A 1 124 ? 4 -32.812 -14.156 1 80.44 124 SER A CA 1
ATOM 983 C C . SER A 1 124 ? 4.902 -32.469 -15.344 1 80.44 124 SER A C 1
ATOM 985 O O . SER A 1 124 ? 4.898 -33.188 -16.344 1 80.44 124 SER A O 1
ATOM 987 N N . GLY A 1 125 ? 5.383 -31.172 -15.461 1 64.44 125 GLY A N 1
ATOM 988 C CA . GLY A 1 125 ? 6.297 -30.875 -16.547 1 64.44 125 GLY A CA 1
ATOM 989 C C . GLY A 1 125 ? 7.461 -31.844 -16.641 1 64.44 125 GLY A C 1
ATOM 990 O O . GLY A 1 125 ? 8.078 -32 -17.688 1 64.44 125 GLY A O 1
ATOM 991 N N . ASP A 1 126 ? 7.797 -32.312 -15.453 1 53.25 126 ASP A N 1
ATOM 992 C CA . ASP A 1 126 ? 8.852 -33.312 -15.531 1 53.25 126 ASP A CA 1
ATOM 993 C C . ASP A 1 126 ? 8.336 -34.594 -16.172 1 53.25 126 ASP A C 1
ATOM 995 O O . ASP A 1 126 ? 9.086 -35.312 -16.844 1 53.25 126 ASP A O 1
ATOM 999 N N . LYS A 1 127 ? 6.883 -34.875 -15.938 1 46.12 127 LYS A N 1
ATOM 1000 C CA . LYS A 1 127 ? 6.383 -36.125 -16.547 1 46.12 127 LYS A CA 1
ATOM 1001 C C . LYS A 1 127 ? 5.852 -35.875 -17.953 1 46.12 127 LYS A C 1
ATOM 1003 O O . LYS A 1 127 ? 4.809 -35.219 -18.125 1 46.12 127 LYS A O 1
ATOM 1008 N N . THR A 1 128 ? 6.305 -35.406 -18.922 1 37.5 128 THR A N 1
ATOM 1009 C CA . THR A 1 128 ? 5.918 -35.875 -20.25 1 37.5 128 THR A CA 1
ATOM 1010 C C . THR A 1 128 ? 5.496 -37.312 -20.219 1 37.5 128 THR A C 1
ATOM 1012 O O . THR A 1 128 ? 5.312 -37.938 -21.266 1 37.5 128 THR A O 1
ATOM 1015 N N . GLN A 1 129 ? 5.457 -38.125 -19.094 1 36.28 129 GLN A N 1
ATOM 1016 C CA . GLN A 1 129 ? 4.617 -39.312 -19.219 1 36.28 129 GLN A CA 1
ATOM 1017 C C . GLN A 1 129 ? 3.156 -39 -18.938 1 36.28 129 GLN A C 1
ATOM 1019 O O . GLN A 1 129 ? 2.771 -38.812 -17.781 1 36.28 129 GLN A O 1
ATOM 1024 N N . ARG A 1 130 ? 2.219 -38.281 -19.703 1 36.06 130 ARG A N 1
ATOM 1025 C CA . ARG A 1 130 ? 0.863 -37.75 -19.844 1 36.06 130 ARG A CA 1
ATOM 1026 C C . ARG A 1 130 ? -0.17 -38.812 -19.406 1 36.06 130 ARG A C 1
ATOM 1028 O O . ARG A 1 130 ? -1.349 -38.469 -19.25 1 36.06 130 ARG A O 1
ATOM 1035 N N . ARG A 1 131 ? -0.213 -40.062 -19.703 1 31.27 131 ARG A N 1
ATOM 1036 C CA . ARG A 1 131 ? -1.496 -40.719 -19.969 1 31.27 131 ARG A CA 1
ATOM 1037 C C . ARG A 1 131 ? -2.373 -40.719 -18.734 1 31.27 131 ARG A C 1
ATOM 1039 O O . ARG A 1 131 ? -3.588 -40.562 -18.812 1 31.27 131 ARG A O 1
ATOM 1046 N N . SER A 1 132 ? -2.145 -41.375 -17.469 1 29.58 132 SER A N 1
ATOM 1047 C CA . SER A 1 132 ? -3.084 -42.125 -16.656 1 29.58 132 SER A CA 1
ATOM 1048 C C . SER A 1 132 ? -3.744 -41.25 -15.602 1 29.58 132 SER A C 1
ATOM 1050 O O . SER A 1 132 ? -4.512 -41.75 -14.766 1 29.58 132 SER A O 1
ATOM 1052 N N . ILE A 1 133 ? -3.357 -39.969 -15.281 1 31.14 133 ILE A N 1
ATOM 1053 C CA . ILE A 1 133 ? -3.895 -39.469 -14.023 1 31.14 133 ILE A CA 1
ATOM 1054 C C . ILE A 1 133 ? -5.328 -38.969 -14.234 1 31.14 133 ILE A C 1
ATOM 1056 O O . ILE A 1 133 ? -5.926 -38.375 -13.336 1 31.14 133 ILE A O 1
ATOM 1060 N N . LEU A 1 134 ? -5.902 -38.844 -15.375 1 30.75 134 LEU A N 1
ATOM 1061 C CA . LEU A 1 134 ? -7.293 -38.406 -15.477 1 30.75 134 LEU A CA 1
ATOM 1062 C C . LEU A 1 134 ? -8.18 -39.188 -14.523 1 30.75 134 LEU A C 1
ATOM 1064 O O . LEU A 1 134 ? -9.352 -38.875 -14.336 1 30.75 134 LEU A O 1
ATOM 1068 N N . ARG A 1 135 ? -7.887 -40.5 -14.242 1 27.72 135 ARG A N 1
ATOM 1069 C CA . ARG A 1 135 ? -8.961 -41.344 -13.703 1 27.72 135 ARG A CA 1
ATOM 1070 C C . ARG A 1 135 ? -9.289 -40.938 -12.266 1 27.72 135 ARG A C 1
ATOM 1072 O O . ARG A 1 135 ? -10.414 -41.156 -11.805 1 27.72 135 ARG A O 1
ATOM 1079 N N . GLN A 1 136 ? -8.328 -40.688 -11.344 1 27.61 136 GLN A N 1
ATOM 1080 C CA . GLN A 1 136 ? -8.695 -41.031 -9.977 1 27.61 136 GLN A CA 1
ATOM 1081 C C . GLN A 1 136 ? -9.453 -39.906 -9.297 1 27.61 136 GLN A C 1
ATOM 1083 O O . GLN A 1 136 ? -9.836 -40 -8.133 1 27.61 136 GLN A O 1
ATOM 1088 N N . SER A 1 137 ? -9.359 -38.719 -9.703 1 28.06 137 SER A N 1
ATOM 1089 C CA . SER A 1 137 ? -9.844 -37.781 -8.688 1 28.06 137 SER A CA 1
ATOM 1090 C C . SER A 1 137 ? -11.367 -37.812 -8.57 1 28.06 137 SER A C 1
ATOM 1092 O O . SER A 1 137 ? -12.055 -36.938 -9.07 1 28.06 137 SER A O 1
ATOM 1094 N N . SER A 1 138 ? -12.008 -38.969 -8.867 1 29.31 138 SER A N 1
ATOM 1095 C CA . SER A 1 138 ? -13.391 -38.875 -8.414 1 29.31 138 SER A CA 1
ATOM 1096 C C . SER A 1 138 ? -13.469 -38.656 -6.91 1 29.31 138 SER A C 1
ATOM 1098 O O . SER A 1 138 ? -13.398 -39.594 -6.125 1 29.31 138 SER A O 1
ATOM 1100 N N . ILE A 1 139 ? -12.578 -37.781 -6.332 1 29.75 139 ILE A N 1
ATOM 1101 C CA . ILE A 1 139 ? -12.828 -37.625 -4.898 1 29.75 139 ILE A CA 1
ATOM 1102 C C . ILE A 1 139 ? -14.297 -37.312 -4.66 1 29.75 139 ILE A C 1
ATOM 1104 O O . ILE A 1 139 ? -14.828 -36.344 -5.188 1 29.75 139 ILE A O 1
ATOM 1108 N N . LYS A 1 140 ? -15.039 -38.344 -4.305 1 29.45 140 LYS A N 1
ATOM 1109 C CA . LYS A 1 140 ? -16.391 -38.344 -3.752 1 29.45 140 LYS A CA 1
ATOM 1110 C C . LYS A 1 140 ? -16.531 -37.344 -2.609 1 29.45 140 LYS A C 1
ATOM 1112 O O . LYS A 1 140 ? -15.953 -37.531 -1.534 1 29.45 140 LYS A O 1
ATOM 1117 N N . ILE A 1 141 ? -16.453 -36 -2.936 1 27.33 141 ILE A N 1
ATOM 1118 C CA . ILE A 1 141 ? -16.922 -35.062 -1.905 1 27.33 141 ILE A CA 1
ATOM 1119 C C . ILE A 1 141 ? -18.297 -35.5 -1.398 1 27.33 141 ILE A C 1
ATOM 1121 O O . ILE A 1 141 ? -19.266 -35.5 -2.148 1 27.33 141 ILE A O 1
ATOM 1125 N N . ASP A 1 142 ? -18.266 -36.469 -0.472 1 25.52 142 ASP A N 1
ATOM 1126 C CA . ASP A 1 142 ? -19.453 -36.812 0.297 1 25.52 142 ASP A CA 1
ATOM 1127 C C . ASP A 1 142 ? -20.016 -35.594 1.02 1 25.52 142 ASP A C 1
ATOM 1129 O O . ASP A 1 142 ? -19.375 -35.031 1.887 1 25.52 142 ASP A O 1
ATOM 1133 N N . THR A 1 143 ? -20.656 -34.75 0.281 1 24.95 143 THR A N 1
ATOM 1134 C CA . THR A 1 143 ? -21.562 -33.719 0.773 1 24.95 143 THR A CA 1
ATOM 1135 C C . THR A 1 143 ? -22.625 -34.312 1.683 1 24.95 143 THR A C 1
ATOM 1137 O O . THR A 1 143 ? -23.594 -34.906 1.203 1 24.95 143 THR A O 1
ATOM 1140 N N . SER A 1 144 ? -22.297 -35.125 2.74 1 26.55 144 SER A N 1
ATOM 1141 C CA . SER A 1 144 ? -23.344 -35.562 3.646 1 26.55 144 SER A CA 1
ATOM 1142 C C . SER A 1 144 ? -24.141 -34.375 4.184 1 26.55 144 SER A C 1
ATOM 1144 O O . SER A 1 144 ? -23.547 -33.406 4.695 1 26.55 144 SER A O 1
ATOM 1146 N N . THR A 1 145 ? -25.266 -34.062 3.564 1 25.31 145 THR A N 1
ATOM 1147 C CA . THR A 1 145 ? -26.438 -33.25 3.863 1 25.31 145 THR A CA 1
ATOM 1148 C C . THR A 1 145 ? -26.922 -33.5 5.289 1 25.31 145 THR A C 1
ATOM 1150 O O . THR A 1 145 ? -27.25 -34.625 5.648 1 25.31 145 THR A O 1
ATOM 1153 N N . HIS A 1 146 ? -26.281 -32.875 6.363 1 23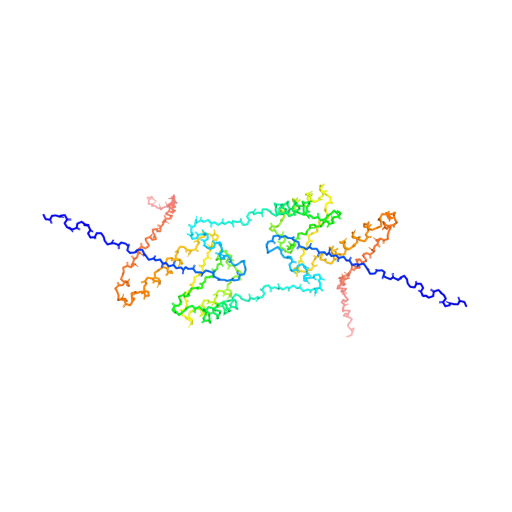.91 146 HIS A N 1
ATOM 1154 C CA . HIS A 1 146 ? -26.953 -32.906 7.66 1 23.91 146 HIS A CA 1
ATOM 1155 C C . HIS A 1 146 ? -28.422 -32.531 7.539 1 23.91 146 HIS A C 1
ATOM 1157 O O . HIS A 1 146 ? -28.734 -31.438 7.078 1 2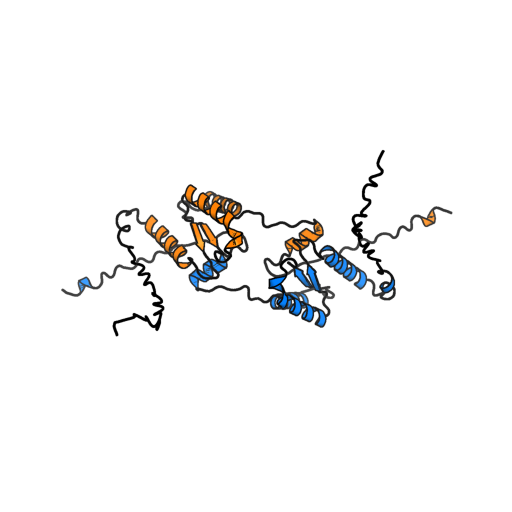3.91 146 HIS A O 1
ATOM 1163 N N . LYS A 1 147 ? -29.281 -33.469 7.156 1 25.05 147 LYS A N 1
ATOM 1164 C CA . LYS A 1 147 ? -30.734 -33.406 7.191 1 25.05 147 LYS A CA 1
ATOM 1165 C C . LYS A 1 147 ? -31.234 -32.969 8.562 1 25.05 147 LYS A C 1
ATOM 1167 O O . LYS A 1 147 ? -30.984 -33.656 9.562 1 25.05 147 LYS A O 1
ATOM 1172 N N . HIS A 1 148 ? -31.172 -31.688 8.875 1 23.39 148 HIS A N 1
ATOM 1173 C CA . HIS A 1 148 ? -31.953 -31.266 10.039 1 23.39 148 HIS A CA 1
ATOM 1174 C C . HIS A 1 148 ? -33.406 -31.75 9.922 1 23.39 148 HIS A C 1
ATOM 1176 O O . HIS A 1 148 ? -34.094 -31.422 8.961 1 23.39 148 HIS A O 1
ATOM 1182 N N . LYS A 1 149 ? -33.656 -33.031 10.227 1 24.7 149 LYS A N 1
ATOM 1183 C CA . LYS A 1 149 ? -35 -33.562 10.359 1 24.7 149 LYS A CA 1
ATOM 1184 C C . LYS A 1 149 ? -35.844 -32.656 11.258 1 24.7 149 LYS A C 1
ATOM 1186 O O . LYS A 1 149 ? -35.531 -32.438 12.414 1 24.7 149 LYS A O 1
ATOM 1191 N N . HIS A 1 150 ? -36.594 -31.766 10.672 1 22.83 150 HIS A N 1
ATOM 1192 C CA . HIS A 1 150 ? -37.719 -31.062 11.297 1 22.83 150 HIS A CA 1
ATOM 1193 C C . HIS A 1 150 ? -38.719 -32.031 11.883 1 22.83 150 HIS A C 1
ATOM 1195 O O . HIS A 1 150 ? -39.438 -32.719 11.148 1 22.83 150 HIS A O 1
ATOM 1201 N N . ARG A 1 151 ? -38.312 -32.906 12.844 1 23.06 151 ARG A N 1
ATOM 1202 C CA . ARG A 1 151 ? -39.312 -33.719 13.523 1 23.06 151 ARG A CA 1
ATOM 1203 C C . ARG A 1 151 ? -40.5 -32.844 13.969 1 23.06 151 ARG A C 1
ATOM 1205 O O . ARG A 1 151 ? -40.344 -31.922 14.75 1 23.06 151 ARG A O 1
ATOM 1212 N N . CYS A 1 152 ? -41.469 -32.688 13.023 1 25.2 152 CYS A N 1
ATOM 1213 C CA . CYS A 1 152 ? -42.812 -32.188 13.297 1 25.2 152 CYS A CA 1
ATOM 1214 C C . CYS A 1 152 ? -43.344 -32.75 14.609 1 25.2 152 CYS A C 1
ATOM 1216 O O . CYS A 1 152 ? -43.031 -33.875 14.969 1 25.2 152 CYS A O 1
ATOM 1218 N N . CYS A 1 153 ? -43.938 -31.953 15.461 1 27.05 153 CYS A N 1
ATOM 1219 C CA . CYS A 1 153 ? -44.719 -31.875 16.688 1 27.05 153 CYS A CA 1
ATOM 1220 C C . CYS A 1 153 ? -45.875 -32.875 16.672 1 27.05 153 CYS A C 1
ATOM 1222 O O . CYS A 1 153 ? -46.812 -32.719 15.914 1 27.05 153 CYS A O 1
ATOM 1224 N N . HIS A 1 154 ? -45.656 -34.281 16.531 1 23.02 154 HIS A N 1
ATOM 1225 C CA . HIS A 1 154 ? -46.812 -35.125 16.797 1 23.02 154 HIS A CA 1
ATOM 1226 C C . HIS A 1 154 ? -47.562 -34.656 18.031 1 23.02 154 HIS A C 1
ATOM 1228 O O . HIS A 1 154 ? -46.969 -34.281 19.047 1 23.02 154 HIS A O 1
ATOM 1234 N N . ARG A 1 155 ? -48.906 -34.219 17.938 1 22.5 155 ARG A N 1
ATOM 1235 C CA . ARG A 1 155 ? -50.156 -33.969 18.641 1 22.5 155 ARG A CA 1
ATOM 1236 C C . ARG A 1 155 ? -50.5 -35.094 19.594 1 22.5 155 ARG A C 1
ATOM 1238 O O . ARG A 1 155 ? -51.219 -36.031 19.219 1 22.5 155 ARG A O 1
ATOM 1245 N N . GLY A 1 156 ? -49.562 -35.75 20.359 1 21.59 156 GLY A N 1
ATOM 1246 C CA . GLY A 1 156 ? -50.125 -36.781 21.234 1 21.59 156 GLY A CA 1
ATOM 1247 C C . GLY A 1 156 ? -51.031 -36.188 22.312 1 21.59 156 GLY A C 1
ATOM 1248 O O . GLY A 1 156 ? -50.562 -35.5 23.219 1 21.59 156 GLY A O 1
ATOM 1249 N N . GLU A 1 157 ? -52.219 -35.469 22.062 1 23.66 157 GLU A N 1
ATOM 1250 C CA . GLU A 1 157 ? -53 -35.125 23.25 1 23.66 157 GLU A CA 1
ATOM 1251 C C . GLU A 1 157 ? -53.25 -36.344 24.141 1 23.66 157 GLU A C 1
ATOM 1253 O O . GLU A 1 157 ? -53.125 -37.469 23.688 1 23.66 157 GLU A O 1
ATOM 1258 N N . TYR A 1 158 ? -53.688 -35.906 25.484 1 22.53 158 TYR A N 1
ATOM 1259 C CA . TYR A 1 158 ? -54.219 -36.188 26.812 1 22.53 158 TYR A CA 1
ATOM 1260 C C . TYR A 1 158 ? -55.594 -36.812 26.734 1 22.53 158 TYR A C 1
ATOM 1262 O O . TYR A 1 158 ? -56.5 -36.312 26.047 1 22.53 158 TYR A O 1
ATOM 1270 N N . THR A 1 159 ? -55.656 -38.156 26.578 1 24.14 159 THR A N 1
ATOM 1271 C CA . THR A 1 159 ? -56.875 -38.906 26.875 1 24.14 159 THR A CA 1
ATOM 1272 C C . THR A 1 159 ? -57.375 -38.594 28.281 1 24.14 159 THR A C 1
ATOM 1274 O O . THR A 1 159 ? -56.656 -38.781 29.25 1 24.14 159 THR A O 1
ATOM 1277 N N . VAL A 1 160 ? -58.438 -37.75 28.469 1 23 160 VAL A N 1
ATOM 1278 C CA . VAL A 1 160 ? -59.344 -37.344 29.531 1 23 160 VAL A CA 1
ATOM 1279 C C . VAL A 1 160 ? -60.219 -38.531 29.938 1 23 160 VAL A C 1
ATOM 1281 O O . VAL A 1 160 ? -61.125 -38.938 29.203 1 23 160 VAL A O 1
ATOM 1284 N N . GLN A 1 161 ? -59.719 -39.844 30.125 1 20.45 161 GLN A N 1
ATOM 1285 C CA . GLN A 1 161 ? -60.719 -40.656 30.844 1 20.45 161 GLN A CA 1
ATOM 1286 C C . GLN A 1 161 ? -60.938 -40.094 32.25 1 20.45 161 GLN A C 1
ATOM 1288 O O . GLN A 1 161 ? -59.969 -39.719 32.938 1 20.45 161 GLN A O 1
ATOM 1293 N N . LYS A 1 162 ? -62.25 -40 32.844 1 19.69 162 LYS A N 1
ATOM 1294 C CA . LYS A 1 162 ? -63.094 -39.844 34.031 1 19.69 162 LYS A CA 1
ATOM 1295 C C . LYS A 1 162 ? -62.875 -41 35 1 19.69 162 LYS A C 1
ATOM 1297 O O . LYS A 1 162 ? -62.906 -42.156 34.625 1 19.69 162 LYS A O 1
ATOM 1302 N N . GLU A 1 163 ? -62.062 -41.75 35.719 1 23.72 163 GLU A N 1
ATOM 1303 C CA . GLU A 1 163 ? -62.625 -41.75 37.062 1 23.72 163 GLU A CA 1
ATOM 1304 C C . GLU A 1 163 ? -62.375 -40.438 37.781 1 23.72 163 GLU A C 1
ATOM 1306 O O . GLU A 1 163 ? -61.312 -39.812 37.625 1 23.72 163 GLU A O 1
ATOM 1311 N N . MET B 1 1 ? 12.5 -65.062 3.117 1 35.22 1 MET B N 1
ATOM 1312 C CA . MET B 1 1 ? 12.586 -64.25 1.908 1 35.22 1 MET B CA 1
ATOM 1313 C C . MET B 1 1 ? 11.672 -63 2.002 1 35.22 1 MET B C 1
ATOM 1315 O O . MET B 1 1 ? 11.281 -62.438 0.981 1 35.22 1 MET B O 1
ATOM 1319 N N . VAL B 1 2 ? 11.18 -62.719 3.246 1 46.16 2 VAL B N 1
ATOM 1320 C CA . VAL B 1 2 ? 10.141 -61.75 3.615 1 46.16 2 VAL B CA 1
ATOM 1321 C C . VAL B 1 2 ? 10.641 -60.344 3.381 1 46.16 2 VAL B C 1
ATOM 1323 O O . VAL B 1 2 ? 9.844 -59.406 3.244 1 46.16 2 VAL B O 1
ATOM 1326 N N . ASP B 1 3 ? 11.938 -60.125 3.697 1 43.81 3 ASP B N 1
ATOM 1327 C CA . ASP B 1 3 ? 12.367 -58.781 4.105 1 43.81 3 ASP B CA 1
ATOM 1328 C C . ASP B 1 3 ? 12.5 -57.844 2.896 1 43.81 3 ASP B C 1
ATOM 1330 O O . ASP B 1 3 ? 12.812 -56.688 3.047 1 43.81 3 ASP B O 1
ATOM 1334 N N . ARG B 1 4 ? 12.633 -58.469 1.674 1 44.34 4 ARG B N 1
ATOM 1335 C CA . ARG B 1 4 ? 12.977 -57.594 0.569 1 44.34 4 ARG B CA 1
ATOM 1336 C C . ARG B 1 4 ? 11.805 -56.688 0.214 1 44.34 4 ARG B C 1
ATOM 1338 O O . ARG B 1 4 ? 11.945 -55.75 -0.585 1 44.34 4 ARG B O 1
ATOM 1345 N N . PHE B 1 5 ? 10.602 -57.156 0.509 1 44.91 5 PHE B N 1
ATOM 1346 C CA . PHE B 1 5 ? 9.461 -56.375 0.038 1 44.91 5 PHE B CA 1
ATOM 1347 C C . PHE B 1 5 ? 9.375 -55.031 0.768 1 44.91 5 PHE B C 1
ATOM 1349 O O . PHE B 1 5 ? 8.57 -54.156 0.41 1 44.91 5 PHE B O 1
ATOM 1356 N N . SER B 1 6 ? 9.867 -55.031 2.059 1 43.84 6 SER B N 1
ATOM 1357 C CA . SER B 1 6 ? 9.531 -53.844 2.809 1 43.84 6 SER B CA 1
ATOM 1358 C C . SER B 1 6 ? 10.172 -52.594 2.184 1 43.84 6 SER B C 1
ATOM 1360 O O . SER B 1 6 ? 9.641 -51.5 2.311 1 43.84 6 SER B O 1
ATOM 1362 N N . ASN B 1 7 ? 11.477 -52.719 1.908 1 42.06 7 ASN B N 1
ATOM 1363 C CA . ASN B 1 7 ? 12.273 -51.5 1.916 1 42.06 7 ASN B CA 1
ATOM 1364 C C . ASN B 1 7 ? 12.016 -50.656 0.67 1 42.06 7 ASN B C 1
ATOM 1366 O O . ASN B 1 7 ? 12.82 -49.781 0.334 1 42.06 7 ASN B O 1
ATOM 1370 N N . GLN B 1 8 ? 11.453 -51.25 -0.376 1 41.41 8 GLN B N 1
ATOM 1371 C CA . GLN B 1 8 ? 11.328 -50.375 -1.524 1 41.41 8 GLN B CA 1
ATOM 1372 C C . GLN B 1 8 ? 10.453 -49.156 -1.189 1 41.41 8 GLN B C 1
ATOM 1374 O O . GLN B 1 8 ? 9.32 -49.062 -1.661 1 41.41 8 GLN B O 1
ATOM 1379 N N . LEU B 1 9 ? 10.211 -48.875 0.096 1 45.97 9 LEU B N 1
ATOM 1380 C CA . LEU B 1 9 ? 9.477 -47.625 0.267 1 45.97 9 LEU B CA 1
ATOM 1381 C C . LEU B 1 9 ? 9.906 -46.594 -0.773 1 45.97 9 LEU B C 1
ATOM 1383 O O . LEU B 1 9 ? 11.102 -46.406 -1.005 1 45.97 9 LEU B O 1
ATOM 1387 N N . ALA B 1 10 ? 9.094 -46.312 -1.812 1 49 10 ALA B N 1
ATOM 1388 C CA . ALA B 1 10 ? 9.227 -45.25 -2.822 1 49 10 ALA B CA 1
ATOM 1389 C C . ALA B 1 10 ? 10.078 -44.094 -2.309 1 49 10 ALA B C 1
ATOM 1391 O O . ALA B 1 10 ? 9.852 -43.594 -1.211 1 49 10 ALA B O 1
ATOM 1392 N N . GLN B 1 11 ? 11.336 -44.062 -2.33 1 52.53 11 GLN B N 1
ATOM 1393 C CA . GLN B 1 11 ? 12.211 -42.938 -2.025 1 52.53 11 GLN B CA 1
ATOM 1394 C C . GLN B 1 11 ? 11.547 -41.594 -2.383 1 52.53 11 GLN B C 1
ATOM 1396 O O . GLN B 1 11 ? 11.156 -41.375 -3.531 1 52.53 11 GLN B O 1
ATOM 1401 N N . SER B 1 12 ? 10.656 -41.062 -1.516 1 59.12 12 SER B N 1
ATOM 1402 C CA . SER B 1 12 ? 9.984 -39.781 -1.684 1 59.12 12 SER B CA 1
ATOM 1403 C C . SER B 1 12 ? 10.93 -38.719 -2.27 1 59.12 12 SER B C 1
ATOM 1405 O O . SER B 1 12 ? 11.938 -38.375 -1.654 1 59.12 12 SER B O 1
ATOM 1407 N N . SER B 1 13 ? 11.25 -38.844 -3.535 1 69.81 13 SER B N 1
ATOM 1408 C CA . SER B 1 13 ? 12.078 -37.844 -4.172 1 69.81 13 SER B CA 1
ATOM 1409 C C . SER B 1 13 ? 11.609 -36.438 -3.807 1 69.81 13 SER B C 1
ATOM 1411 O O . SER B 1 13 ? 10.406 -36.156 -3.836 1 69.81 13 SER B O 1
ATOM 1413 N N . VAL B 1 14 ? 12.336 -35.812 -2.961 1 79.38 14 VAL B N 1
ATOM 1414 C CA . VAL B 1 14 ? 12.102 -34.406 -2.619 1 79.38 14 VAL B CA 1
ATOM 1415 C C . VAL B 1 14 ? 12.492 -33.531 -3.793 1 79.38 14 VAL B C 1
ATOM 1417 O O . VAL B 1 14 ? 13.594 -33.625 -4.332 1 79.38 14 VAL B O 1
ATOM 1420 N N . HIS B 1 15 ? 11.531 -33 -4.359 1 83.5 15 HIS B N 1
ATOM 1421 C CA . HIS B 1 15 ? 11.758 -32 -5.395 1 83.5 15 HIS B CA 1
ATOM 1422 C C . HIS B 1 15 ? 11.75 -30.594 -4.812 1 83.5 15 HIS B C 1
ATOM 1424 O O . HIS B 1 15 ? 10.922 -30.281 -3.953 1 83.5 15 HIS B O 1
ATOM 1430 N N . ARG B 1 16 ? 12.852 -29.891 -5.207 1 86.88 16 ARG B N 1
ATOM 1431 C CA . ARG B 1 16 ? 12.922 -28.5 -4.762 1 86.88 16 ARG B CA 1
ATOM 1432 C C . ARG B 1 16 ? 12.57 -27.547 -5.898 1 86.88 16 ARG B C 1
ATOM 1434 O O . ARG B 1 16 ? 13.039 -27.703 -7.023 1 86.88 16 ARG B O 1
ATOM 1441 N N . ALA B 1 17 ? 11.609 -26.75 -5.578 1 87.62 17 ALA B N 1
ATOM 1442 C CA . ALA B 1 17 ? 11.219 -25.734 -6.543 1 87.62 17 ALA B CA 1
ATOM 1443 C C . ALA B 1 17 ? 11.211 -24.344 -5.91 1 87.62 17 ALA B C 1
ATOM 1445 O O . ALA B 1 17 ? 10.875 -24.203 -4.73 1 87.62 17 ALA B O 1
ATOM 1446 N N . LYS B 1 18 ? 11.719 -23.391 -6.723 1 89.25 18 LYS B N 1
ATOM 1447 C CA . LYS B 1 18 ? 11.664 -21.984 -6.301 1 89.25 18 LYS B CA 1
ATOM 1448 C C . LYS B 1 18 ? 10.508 -21.25 -6.973 1 89.25 18 LYS B C 1
ATOM 1450 O O . LYS B 1 18 ? 10.383 -21.281 -8.195 1 89.25 18 LYS B O 1
ATOM 1455 N N . THR B 1 19 ? 9.727 -20.75 -6.082 1 92.25 19 THR B N 1
ATOM 1456 C CA . THR B 1 19 ? 8.625 -19.938 -6.578 1 92.25 19 THR B CA 1
ATOM 1457 C C . THR B 1 19 ? 8.859 -18.453 -6.246 1 92.25 19 THR B C 1
ATOM 1459 O O . THR B 1 19 ? 9.227 -18.125 -5.117 1 92.25 19 THR B O 1
ATOM 1462 N N . VAL B 1 20 ? 8.664 -17.531 -7.25 1 94.38 20 VAL B N 1
ATOM 1463 C CA . VAL B 1 20 ? 8.789 -16.078 -7.074 1 94.38 20 VAL B CA 1
ATOM 1464 C C . VAL B 1 20 ? 7.441 -15.414 -7.312 1 94.38 20 VAL B C 1
ATOM 1466 O O . VAL B 1 20 ? 6.77 -15.695 -8.312 1 94.38 20 VAL B O 1
ATOM 1469 N N . ILE B 1 21 ? 7.059 -14.625 -6.336 1 96.06 21 ILE B N 1
ATOM 1470 C CA . ILE B 1 21 ? 5.812 -13.875 -6.48 1 96.06 21 ILE B CA 1
ATOM 1471 C C . ILE B 1 21 ? 6.125 -12.414 -6.777 1 96.06 21 ILE B C 1
ATOM 1473 O O . ILE B 1 21 ? 6.816 -11.742 -6.004 1 96.06 21 ILE B O 1
ATOM 1477 N N . ILE B 1 22 ? 5.625 -11.953 -7.895 1 95.25 22 ILE B N 1
ATOM 1478 C CA . ILE B 1 22 ? 5.836 -10.57 -8.297 1 95.25 22 ILE B CA 1
ATOM 1479 C C . ILE B 1 22 ? 4.492 -9.914 -8.625 1 95.25 22 ILE B C 1
ATOM 1481 O O . ILE B 1 22 ? 3.523 -10.609 -8.945 1 95.25 22 ILE B O 1
ATOM 1485 N N . GLY B 1 23 ? 4.406 -8.625 -8.484 1 92.75 23 GLY B N 1
ATOM 1486 C CA . GLY B 1 23 ? 3.195 -7.863 -8.734 1 92.75 23 GLY B CA 1
ATOM 1487 C C . GLY B 1 23 ? 3.248 -6.453 -8.172 1 92.75 23 GLY B C 1
ATOM 1488 O O . GLY B 1 23 ? 4.23 -6.07 -7.539 1 92.75 23 GLY B O 1
ATOM 1489 N N . ASP B 1 24 ? 2.129 -5.754 -8.359 1 86.06 24 ASP B N 1
ATOM 1490 C CA . ASP B 1 24 ? 2.059 -4.359 -7.941 1 86.06 24 ASP B CA 1
ATOM 1491 C C . ASP B 1 24 ? 2.074 -4.238 -6.418 1 86.06 24 ASP B C 1
ATOM 1493 O O . ASP B 1 24 ? 1.885 -5.227 -5.711 1 86.06 24 ASP B O 1
ATOM 1497 N N . PHE B 1 25 ? 2.25 -2.973 -6.012 1 76.81 25 PHE B N 1
ATOM 1498 C CA . PHE B 1 25 ? 2.209 -2.689 -4.582 1 76.81 25 PHE B CA 1
ATOM 1499 C C . PHE B 1 25 ? 0.801 -2.887 -4.031 1 76.81 25 PHE B C 1
ATOM 1501 O O . PHE B 1 25 ? -0.184 -2.586 -4.707 1 76.81 25 PHE B O 1
ATOM 1508 N N . ASN B 1 26 ? 0.731 -3.438 -2.768 1 80.56 26 ASN B N 1
ATOM 1509 C CA . ASN B 1 26 ? -0.472 -3.518 -1.945 1 80.56 26 ASN B CA 1
ATOM 1510 C C . ASN B 1 26 ? -1.475 -4.516 -2.516 1 80.56 26 ASN B C 1
ATOM 1512 O O . ASN B 1 26 ? -2.664 -4.461 -2.199 1 80.56 26 ASN B O 1
ATOM 1516 N N . VAL B 1 27 ? -0.966 -5.406 -3.383 1 86.69 27 VAL B N 1
ATOM 1517 C CA . VAL B 1 27 ? -1.899 -6.383 -3.938 1 86.69 27 VAL B CA 1
ATOM 1518 C C . VAL B 1 27 ? -2.027 -7.57 -2.99 1 86.69 27 VAL B C 1
ATOM 1520 O O . VAL B 1 27 ? -2.969 -8.359 -3.098 1 86.69 27 VAL B O 1
ATOM 1523 N N . GLY B 1 28 ? -0.975 -7.836 -2.141 1 90.69 28 GLY B N 1
ATOM 1524 C CA . GLY B 1 28 ? -1.073 -8.875 -1.131 1 90.69 28 GLY B CA 1
ATOM 1525 C C . GLY B 1 28 ? -0.075 -10 -1.335 1 90.69 28 GLY B C 1
ATOM 1526 O O . GLY B 1 28 ? -0.342 -11.148 -0.972 1 90.69 28 GLY B O 1
ATOM 1527 N N . LYS B 1 29 ? 1.005 -9.656 -1.961 1 94.12 29 LYS B N 1
ATOM 1528 C CA . LYS B 1 29 ? 2.023 -10.672 -2.213 1 94.12 29 LYS B CA 1
ATOM 1529 C C . LYS B 1 29 ? 2.471 -11.336 -0.915 1 94.12 29 LYS B C 1
ATOM 1531 O O . LYS B 1 29 ? 2.441 -12.562 -0.799 1 94.12 29 LYS B O 1
ATOM 1536 N N . THR B 1 30 ? 2.764 -10.523 0.037 1 92.31 30 THR B N 1
ATOM 1537 C CA . THR B 1 30 ? 3.23 -11.039 1.319 1 92.31 30 THR B CA 1
ATOM 1538 C C . THR B 1 30 ? 2.113 -11.781 2.047 1 92.31 30 THR B C 1
ATOM 1540 O O . THR B 1 30 ? 2.355 -12.805 2.684 1 92.31 30 THR B O 1
ATOM 1543 N N . SER B 1 31 ? 0.928 -11.234 1.941 1 95 31 SER B N 1
ATOM 1544 C CA . SER B 1 31 ? -0.2 -11.867 2.619 1 95 31 SER B CA 1
ATOM 1545 C C . SER B 1 31 ? -0.488 -13.25 2.041 1 95 31 SER B C 1
ATOM 1547 O O . SER B 1 31 ? -0.789 -14.188 2.781 1 95 31 SER B O 1
ATOM 1549 N N . VAL B 1 32 ? -0.378 -13.391 0.771 1 96.75 32 VAL B N 1
ATOM 1550 C CA . VAL B 1 32 ? -0.617 -14.68 0.136 1 96.75 32 VAL B CA 1
ATOM 1551 C C . VAL B 1 32 ? 0.454 -15.68 0.572 1 96.75 32 VAL B C 1
ATOM 1553 O O . VAL B 1 32 ? 0.143 -16.812 0.932 1 96.75 32 VAL B O 1
ATOM 1556 N N . ALA B 1 33 ? 1.694 -15.258 0.519 1 96.88 33 ALA B N 1
ATOM 1557 C CA . ALA B 1 33 ? 2.795 -16.125 0.941 1 96.88 33 ALA B CA 1
ATOM 1558 C C . ALA B 1 33 ? 2.635 -16.531 2.4 1 96.88 33 ALA B C 1
ATOM 1560 O O . ALA B 1 33 ? 2.809 -17.703 2.74 1 96.88 33 ALA B O 1
ATOM 1561 N N . LEU B 1 34 ? 2.236 -15.617 3.166 1 97.12 34 LEU B N 1
ATOM 1562 C CA . LEU B 1 34 ? 2.088 -15.891 4.594 1 97.12 34 LEU B CA 1
ATOM 1563 C C . LEU B 1 34 ? 0.925 -16.844 4.852 1 97.12 34 LEU B C 1
ATOM 1565 O O . LEU B 1 34 ? 1.035 -17.75 5.668 1 97.12 34 LEU B O 1
ATOM 1569 N N . ARG B 1 35 ? -0.176 -16.578 4.234 1 97.69 35 ARG B N 1
ATOM 1570 C CA . ARG B 1 35 ? -1.33 -17.453 4.355 1 97.69 35 ARG B CA 1
ATOM 1571 C C . ARG B 1 35 ? -0.974 -18.891 3.945 1 97.69 35 ARG B C 1
ATOM 1573 O O . ARG B 1 35 ? -1.34 -19.844 4.629 1 97.69 35 ARG B O 1
ATOM 1580 N N . PHE B 1 36 ? -0.214 -19.031 2.941 1 97.56 36 PHE B N 1
ATOM 1581 C CA . PHE B 1 36 ? 0.165 -20.344 2.453 1 97.56 36 PHE B CA 1
ATOM 1582 C C . PHE B 1 36 ? 1.125 -21.031 3.42 1 97.56 36 PHE B C 1
ATOM 1584 O O . PHE B 1 36 ? 0.939 -22.188 3.77 1 97.56 36 PHE B O 1
ATOM 1591 N N . THR B 1 37 ? 2.053 -20.312 3.859 1 96.88 37 THR B N 1
ATOM 1592 C CA . THR B 1 37 ? 3.152 -20.922 4.59 1 96.88 37 THR B CA 1
ATOM 1593 C C . THR B 1 37 ? 2.814 -21.062 6.07 1 96.88 37 THR B C 1
ATOM 1595 O O . THR B 1 37 ? 3.246 -22 6.73 1 96.88 37 THR B O 1
ATOM 1598 N N . ARG B 1 38 ? 1.978 -20.141 6.566 1 96.62 38 ARG B N 1
ATOM 1599 C CA . ARG B 1 38 ? 1.793 -20.109 8.016 1 96.62 38 ARG B CA 1
ATOM 1600 C C . ARG B 1 38 ? 0.312 -20.125 8.375 1 96.62 38 ARG B C 1
ATOM 1602 O O . ARG B 1 38 ? -0.043 -20.141 9.555 1 96.62 38 ARG B O 1
ATOM 1609 N N . ASP B 1 39 ? -0.5 -20.078 7.387 1 96.69 39 ASP B N 1
ATOM 1610 C CA . ASP B 1 39 ? -1.941 -19.984 7.594 1 96.69 39 ASP B CA 1
ATOM 1611 C C . ASP B 1 39 ? -2.285 -18.781 8.477 1 96.69 39 ASP B C 1
ATOM 1613 O O . ASP B 1 39 ? -3.053 -18.906 9.43 1 96.69 39 ASP B O 1
ATOM 1617 N N . GLN B 1 40 ? -1.637 -17.734 8.164 1 95.12 40 GLN B N 1
ATOM 1618 C CA . GLN B 1 40 ? -1.83 -16.5 8.922 1 95.12 40 GLN B CA 1
ATOM 1619 C C . GLN B 1 40 ? -2.146 -15.336 7.992 1 95.12 40 GLN B C 1
ATOM 1621 O O . GLN B 1 40 ? -1.808 -15.367 6.809 1 95.12 40 GLN B O 1
ATOM 1626 N N . PHE B 1 41 ? -2.902 -14.5 8.516 1 93.12 41 PHE B N 1
ATOM 1627 C CA . PHE B 1 41 ? -3.176 -13.219 7.871 1 93.12 41 PHE B CA 1
ATOM 1628 C C . PHE B 1 41 ? -2.982 -12.07 8.852 1 93.12 41 PHE B C 1
ATOM 1630 O O . PHE B 1 41 ? -3.549 -12.07 9.945 1 93.12 41 PHE B O 1
ATOM 1637 N N . LYS B 1 42 ? -2.068 -11.234 8.43 1 83.19 42 LYS B N 1
ATOM 1638 C CA . LYS B 1 42 ? -1.811 -10.094 9.312 1 83.19 42 LYS B CA 1
ATOM 1639 C C . LYS B 1 42 ? -2.709 -8.914 8.961 1 83.19 42 LYS B C 1
ATOM 1641 O O . LYS B 1 42 ? -2.586 -8.336 7.875 1 83.19 42 LYS B O 1
ATOM 1646 N N . GLU B 1 43 ? -3.758 -8.875 9.742 1 69.75 43 GLU B N 1
ATOM 1647 C CA . GLU B 1 43 ? -4.555 -7.664 9.578 1 69.75 43 GLU B CA 1
ATOM 1648 C C . GLU B 1 43 ? -3.758 -6.422 9.969 1 69.75 43 GLU B C 1
ATOM 1650 O O . GLU B 1 43 ? -2.928 -6.469 10.875 1 69.75 43 GLU B O 1
ATOM 1655 N N . LYS B 1 44 ? -3.48 -5.539 9.008 1 57.47 44 LYS B N 1
ATOM 1656 C CA . LYS B 1 44 ? -2.801 -4.277 9.289 1 57.47 44 LYS B CA 1
ATOM 1657 C C . LYS B 1 44 ? -3.162 -3.754 10.672 1 57.47 44 LYS B C 1
ATOM 1659 O O . LYS B 1 44 ? -4.215 -3.139 10.859 1 57.47 44 LYS B O 1
ATOM 1664 N N . TYR B 1 45 ? -3.139 -4.676 11.711 1 51.97 45 TYR B N 1
ATOM 1665 C CA . TYR B 1 45 ? -3.518 -4.129 13.008 1 51.97 45 TYR B CA 1
ATOM 1666 C C . TYR B 1 45 ? -2.623 -2.957 13.391 1 51.97 45 TYR B C 1
ATOM 1668 O O . TYR B 1 45 ? -2.777 -2.377 14.469 1 51.97 45 TYR B O 1
ATOM 1676 N N . GLN B 1 46 ? -1.56 -2.643 12.695 1 58.59 46 GLN B N 1
ATOM 1677 C CA . GLN B 1 46 ? -1.03 -1.51 13.445 1 58.59 46 GLN B CA 1
ATOM 1678 C C . GLN B 1 46 ? -2.012 -0.341 13.445 1 58.59 46 GLN B C 1
ATOM 1680 O O . GLN B 1 46 ? -2.395 0.153 12.383 1 58.59 46 GLN B O 1
ATOM 1685 N N . SER B 1 47 ? -2.609 -0.159 14.68 1 71.25 47 SER B N 1
ATOM 1686 C CA . SER B 1 47 ? -3.549 0.944 14.859 1 71.25 47 SER B CA 1
ATOM 1687 C C . SER B 1 47 ? -2.971 2.252 14.328 1 71.25 47 SER B C 1
ATOM 1689 O O . SER B 1 47 ? -1.752 2.416 14.266 1 71.25 47 SER B O 1
ATOM 1691 N N . THR B 1 48 ? -3.693 2.932 13.734 1 78.19 48 THR B N 1
ATOM 1692 C CA . THR B 1 48 ? -3.334 4.262 13.258 1 78.19 48 THR B CA 1
ATOM 1693 C C . THR B 1 48 ? -2.535 5.02 14.312 1 78.19 48 THR B C 1
ATOM 1695 O O . THR B 1 48 ? -1.485 5.59 14.016 1 78.19 48 THR B O 1
ATOM 1698 N N . ILE B 1 49 ? -2.949 4.801 15.539 1 85.12 49 ILE B N 1
ATOM 1699 C CA . ILE B 1 49 ? -2.328 5.574 16.609 1 85.12 49 ILE B CA 1
ATOM 1700 C C . ILE B 1 49 ? -0.933 5.023 16.906 1 85.12 49 ILE B C 1
ATOM 1702 O O . ILE B 1 49 ? -0.02 5.781 17.234 1 85.12 49 ILE B O 1
ATOM 1706 N N . ALA B 1 50 ? -0.78 3.783 16.75 1 85.44 50 ALA B N 1
ATOM 1707 C CA . ALA B 1 50 ? 0.546 3.203 16.953 1 85.44 50 ALA B CA 1
ATOM 1708 C C . ALA B 1 50 ? 1.542 3.758 15.938 1 85.44 50 ALA B C 1
ATOM 1710 O O . ALA B 1 50 ? 2.697 4.027 16.281 1 85.44 50 ALA B O 1
ATOM 1711 N N . GLY B 1 51 ? 1.102 3.879 14.75 1 87.62 51 GLY B N 1
ATOM 1712 C CA . GLY B 1 51 ? 1.944 4.496 13.734 1 87.62 51 GLY B CA 1
ATOM 1713 C C . GLY B 1 51 ? 2.334 5.922 14.078 1 87.62 51 GLY B C 1
ATOM 1714 O O . GLY B 1 51 ? 3.488 6.316 13.891 1 87.62 51 GLY B O 1
ATOM 1715 N N . VAL B 1 52 ? 1.398 6.605 14.602 1 91.81 52 VAL B N 1
ATOM 1716 C CA . VAL B 1 52 ? 1.648 7.992 14.992 1 91.81 52 VAL B CA 1
ATOM 1717 C C . VAL B 1 52 ? 2.725 8.031 16.078 1 91.81 52 VAL B C 1
ATOM 1719 O O . VAL B 1 52 ? 3.678 8.812 15.984 1 91.81 52 VAL B O 1
ATOM 1722 N N . HIS B 1 53 ? 2.564 7.172 17.047 1 92.25 53 HIS B N 1
ATOM 1723 C CA . HIS B 1 53 ? 3.535 7.129 18.141 1 92.25 53 HIS B CA 1
ATOM 1724 C C . HIS B 1 53 ? 4.93 6.801 17.625 1 92.25 53 HIS B C 1
ATOM 1726 O O . HIS B 1 53 ? 5.914 7.414 18.031 1 92.25 53 HIS B O 1
ATOM 1732 N N . PHE B 1 54 ? 5.02 5.957 16.812 1 93 54 PHE B N 1
ATOM 1733 C CA . PHE B 1 54 ? 6.305 5.527 16.266 1 93 54 PHE B CA 1
ATOM 1734 C C . PHE B 1 54 ? 7 6.672 15.539 1 93 54 PHE B C 1
ATOM 1736 O O . PHE B 1 54 ? 8.148 6.996 15.836 1 93 54 PHE B O 1
ATOM 1743 N N . TRP B 1 55 ? 6.301 7.184 14.602 1 94.19 55 TRP B N 1
ATOM 1744 C CA . TRP B 1 55 ? 6.918 8.203 13.758 1 94.19 55 TRP B CA 1
ATOM 1745 C C . TRP B 1 55 ? 7.223 9.469 14.57 1 94.19 55 TRP B C 1
ATOM 1747 O O . TRP B 1 55 ? 8.227 10.133 14.328 1 94.19 55 TRP B O 1
ATOM 1757 N N . LEU B 1 56 ? 6.301 9.797 15.531 1 95.31 56 LEU B N 1
ATOM 1758 C CA . LEU B 1 56 ? 6.578 10.922 16.422 1 95.31 56 LEU B CA 1
ATOM 1759 C C . LEU B 1 56 ? 7.844 10.68 17.234 1 95.31 56 LEU B C 1
ATOM 1761 O O . LEU B 1 56 ? 8.68 11.57 17.375 1 95.31 56 LEU B O 1
ATOM 1765 N N . GLY B 1 57 ? 7.91 9.508 17.781 1 95.69 57 GLY B N 1
ATOM 1766 C CA . GLY B 1 57 ? 9.125 9.156 18.5 1 95.69 57 GLY B CA 1
ATOM 1767 C C . GLY B 1 57 ? 10.375 9.234 17.641 1 95.69 57 GLY B C 1
ATOM 1768 O O . GLY B 1 57 ? 11.398 9.75 18.078 1 95.69 57 GLY B O 1
ATOM 1769 N N . PHE B 1 58 ? 10.312 8.797 16.484 1 95.5 58 PHE B N 1
ATOM 1770 C CA . PHE B 1 58 ? 11.422 8.844 15.531 1 95.5 58 PHE B CA 1
ATOM 1771 C C . PHE B 1 58 ? 11.867 10.281 15.289 1 95.5 58 PHE B C 1
ATOM 1773 O O . PHE B 1 58 ? 13.062 10.578 15.297 1 95.5 58 PHE B O 1
ATOM 1780 N N . LEU B 1 59 ? 10.891 11.156 15.102 1 94.5 59 LEU B N 1
ATOM 1781 C CA . LEU B 1 59 ? 11.188 12.555 14.805 1 94.5 59 LEU B CA 1
ATOM 1782 C C . LEU B 1 59 ? 11.781 13.25 16.031 1 94.5 59 LEU B C 1
ATOM 1784 O O . LEU B 1 59 ? 12.703 14.062 15.906 1 94.5 59 LEU B O 1
ATOM 1788 N N . ARG B 1 60 ? 11.242 12.969 17.156 1 94.44 60 ARG B N 1
ATOM 1789 C CA . ARG B 1 60 ? 11.719 13.586 18.391 1 94.44 60 ARG B CA 1
ATOM 1790 C C . ARG B 1 60 ? 13.141 13.133 18.719 1 94.44 60 ARG B C 1
ATOM 1792 O O . ARG B 1 60 ? 13.953 13.93 19.203 1 94.44 60 ARG B O 1
ATOM 1799 N N . ASP B 1 61 ? 13.43 11.914 18.359 1 96 61 ASP B N 1
ATOM 1800 C CA . ASP B 1 61 ? 14.734 11.352 18.672 1 96 6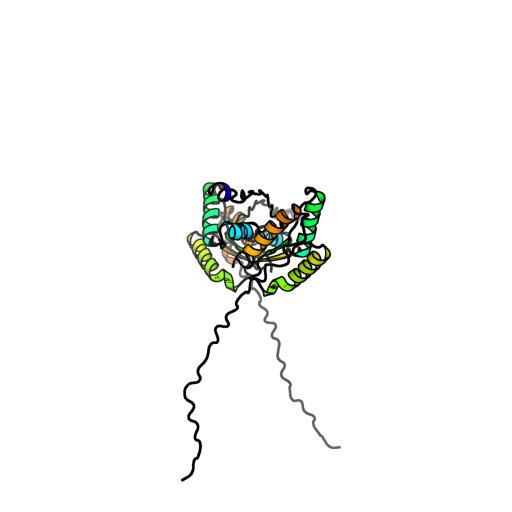1 ASP B CA 1
ATOM 1801 C C . ASP B 1 61 ? 15.781 11.773 17.641 1 96 61 ASP B C 1
ATOM 1803 O O . ASP B 1 61 ? 16.969 11.891 17.953 1 96 61 ASP B O 1
ATOM 1807 N N . ASN B 1 62 ? 15.367 12.031 16.422 1 95.5 62 ASN B N 1
ATOM 1808 C CA . ASN B 1 62 ? 16.344 12.172 15.359 1 95.5 62 ASN B CA 1
ATOM 1809 C C . ASN B 1 62 ? 16.219 13.523 14.656 1 95.5 62 ASN B C 1
ATOM 1811 O O . ASN B 1 62 ? 17.109 13.93 13.914 1 95.5 62 ASN B O 1
ATOM 1815 N N . GLY B 1 63 ? 15.102 14.164 14.93 1 91.69 63 GLY B N 1
ATOM 1816 C CA . GLY B 1 63 ? 14.844 15.398 14.211 1 91.69 63 GLY B CA 1
ATOM 1817 C C . GLY B 1 63 ? 15.625 16.578 14.758 1 91.69 63 GLY B C 1
ATOM 1818 O O . GLY B 1 63 ? 16.156 16.516 15.867 1 91.69 63 GLY B O 1
ATOM 1819 N N . PRO B 1 64 ? 15.711 17.562 13.93 1 91.06 64 PRO B N 1
ATOM 1820 C CA . PRO B 1 64 ? 16.344 18.797 14.406 1 91.06 64 PRO B CA 1
ATOM 1821 C C . PRO B 1 64 ? 15.578 19.453 15.547 1 91.06 64 PRO B C 1
ATOM 1823 O O . PRO B 1 64 ? 14.383 19.203 15.711 1 91.06 64 PRO B O 1
ATOM 1826 N N . GLN B 1 65 ? 16.328 20.312 16.297 1 88.81 65 GLN B N 1
ATOM 1827 C CA . GLN B 1 65 ? 15.688 21.109 17.344 1 88.81 65 GLN B CA 1
ATOM 1828 C C . GLN B 1 65 ? 14.734 22.125 16.734 1 88.81 65 GLN B C 1
ATOM 1830 O O . GLN B 1 65 ? 15.047 22.75 15.719 1 88.81 65 GLN B O 1
ATOM 1835 N N . GLY B 1 66 ? 13.57 22.281 17.328 1 86.06 66 GLY B N 1
ATOM 1836 C CA . GLY B 1 66 ? 12.609 23.281 16.891 1 86.06 66 GLY B CA 1
ATOM 1837 C C . GLY B 1 66 ? 11.727 22.797 15.75 1 86.06 66 GLY B C 1
ATOM 1838 O O . GLY B 1 66 ? 10.977 23.578 15.164 1 86.06 66 GLY B O 1
ATOM 1839 N N . LEU B 1 67 ? 11.844 21.547 15.453 1 90.31 67 LEU B N 1
ATOM 1840 C CA . LEU B 1 67 ? 11.031 20.953 14.391 1 90.31 67 LEU B CA 1
ATOM 1841 C C . LEU B 1 67 ? 9.547 21.156 14.672 1 90.31 67 LEU B C 1
ATOM 1843 O O . LEU B 1 67 ? 9.07 20.859 15.773 1 90.31 67 LEU B O 1
ATOM 1847 N N . LYS B 1 68 ? 8.914 21.75 13.703 1 92 68 LYS B N 1
ATOM 1848 C CA . LYS B 1 68 ? 7.461 21.828 13.773 1 92 68 LYS B CA 1
ATOM 1849 C C . LYS B 1 68 ? 6.816 20.578 13.195 1 92 68 LYS B C 1
ATOM 18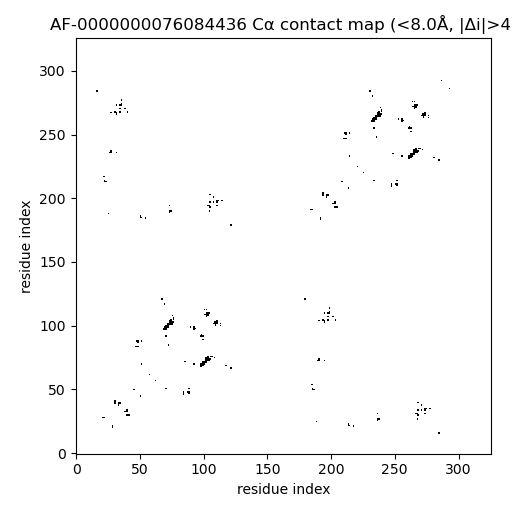51 O O . LYS B 1 68 ? 7.211 20.109 12.125 1 92 68 LYS B O 1
ATOM 1856 N N . ILE B 1 69 ? 5.879 20.047 13.945 1 95.44 69 ILE B N 1
ATOM 1857 C CA . ILE B 1 69 ? 5.266 18.781 13.547 1 95.44 69 ILE B CA 1
ATOM 1858 C C . ILE B 1 69 ? 3.76 18.969 13.391 1 95.44 69 ILE B C 1
ATOM 1860 O O . ILE B 1 69 ? 3.115 19.609 14.211 1 95.44 69 ILE B O 1
ATOM 1864 N N . ALA B 1 70 ? 3.25 18.516 12.297 1 96.75 70 ALA B N 1
ATOM 1865 C CA . ALA B 1 70 ? 1.813 18.359 12.078 1 96.75 70 ALA B CA 1
ATOM 1866 C C . ALA B 1 70 ? 1.451 16.906 11.781 1 96.75 70 ALA B C 1
ATOM 1868 O O . ALA B 1 70 ? 2.219 16.188 11.141 1 96.75 70 ALA B O 1
ATOM 1869 N N . ILE B 1 71 ? 0.308 16.422 12.258 1 95.81 71 ILE B N 1
ATOM 1870 C CA . ILE B 1 71 ? -0.215 15.086 11.977 1 95.81 71 ILE B CA 1
ATOM 1871 C C . ILE B 1 71 ? -1.397 15.195 11.016 1 95.81 71 ILE B C 1
ATOM 1873 O O . ILE B 1 71 ? -2.301 16 11.219 1 95.81 71 ILE B O 1
ATOM 1877 N N . ILE B 1 72 ? -1.332 14.406 9.969 1 95.5 72 ILE B N 1
ATOM 1878 C CA . ILE B 1 72 ? -2.344 14.43 8.922 1 95.5 72 ILE B CA 1
ATOM 1879 C C . ILE B 1 72 ? -3.096 13.102 8.891 1 95.5 72 ILE B C 1
ATOM 1881 O O . ILE B 1 72 ? -2.484 12.031 8.781 1 95.5 72 ILE B O 1
ATOM 1885 N N . GLY B 1 73 ? -4.414 13.094 9.055 1 92.38 73 GLY B N 1
ATOM 1886 C CA . GLY B 1 73 ? -5.277 11.961 8.766 1 92.38 73 GLY B CA 1
ATOM 1887 C C . GLY B 1 73 ? -5.879 12.008 7.379 1 92.38 73 GLY B C 1
ATOM 1888 O O . GLY B 1 73 ? -6.84 12.742 7.133 1 92.38 73 GLY B O 1
ATOM 1889 N N . ASN B 1 74 ? -5.336 11.148 6.531 1 91.25 74 ASN B N 1
ATOM 1890 C CA . ASN B 1 74 ? -5.785 11.148 5.145 1 91.25 74 ASN B CA 1
ATOM 1891 C C . ASN B 1 74 ? -6.949 10.188 4.93 1 91.25 74 ASN B C 1
ATOM 1893 O O . ASN B 1 74 ? -7.223 9.336 5.781 1 91.25 74 ASN B O 1
ATOM 1897 N N . LYS B 1 75 ? -7.68 10.32 3.816 1 88.19 75 LYS B N 1
ATOM 1898 C CA . LYS B 1 75 ? -8.773 9.484 3.332 1 88.19 75 LYS B CA 1
ATOM 1899 C C . LYS B 1 75 ? -10.078 9.812 4.059 1 88.19 75 LYS B C 1
ATOM 1901 O O . LYS B 1 75 ? -10.859 8.914 4.383 1 88.19 75 LYS B O 1
ATOM 1906 N N . LEU B 1 76 ? -10.156 11.117 4.359 1 88.25 76 LEU B N 1
ATOM 1907 C CA . LEU B 1 76 ? -11.352 11.633 5.012 1 88.25 76 LEU B CA 1
ATOM 1908 C C . LEU B 1 76 ? -12.609 11.203 4.258 1 88.25 76 LEU B C 1
ATOM 1910 O O . LEU B 1 76 ? -13.688 11.109 4.848 1 88.25 76 LEU B O 1
ATOM 1914 N N . ASP B 1 77 ? -12.492 10.859 3.023 1 87.31 77 ASP B N 1
ATOM 1915 C CA . ASP B 1 77 ? -13.625 10.484 2.18 1 87.31 77 ASP B CA 1
ATOM 1916 C C . ASP B 1 77 ? -14.133 9.094 2.535 1 87.31 77 ASP B C 1
ATOM 1918 O O . ASP B 1 77 ? -15.266 8.742 2.213 1 87.31 77 ASP B O 1
ATOM 1922 N N . LEU B 1 78 ? -13.234 8.359 3.127 1 78.44 78 LEU B N 1
ATOM 1923 C CA . LEU B 1 78 ? -13.656 7.012 3.496 1 78.44 78 LEU B CA 1
ATOM 1924 C C . LEU B 1 78 ? -14.391 7.02 4.828 1 78.44 78 LEU B C 1
ATOM 1926 O O . LEU B 1 78 ? -14.836 5.973 5.305 1 78.44 78 LEU B O 1
ATOM 1930 N N . GLU B 1 79 ? -15.414 7.883 5.18 1 63.62 79 GLU B N 1
ATOM 1931 C CA . GLU B 1 79 ? -16.188 8.219 6.379 1 63.62 79 GLU B CA 1
ATOM 1932 C C . GLU B 1 79 ? -16.172 7.07 7.379 1 63.62 79 GLU B C 1
ATOM 1934 O O . GLU B 1 79 ? -15.93 7.277 8.57 1 63.62 79 GLU B O 1
ATOM 1939 N N . ALA B 1 80 ? -16.844 5.883 7.117 1 54.62 80 ALA B N 1
ATOM 1940 C CA . ALA B 1 80 ? -17.344 4.961 8.125 1 54.62 80 ALA B CA 1
ATOM 1941 C C . ALA B 1 80 ? -16.203 4.297 8.891 1 54.62 80 ALA B C 1
ATOM 1943 O O . ALA B 1 80 ? -16.312 4.07 10.102 1 54.62 80 ALA B O 1
ATOM 1944 N N . SER B 1 81 ? -15.273 3.789 8.336 1 52.09 81 SER B N 1
ATOM 1945 C CA . SER B 1 81 ? -14.352 2.826 8.922 1 52.09 81 SER B CA 1
ATOM 1946 C C . SER B 1 81 ? -13.367 3.51 9.867 1 52.09 81 SER B C 1
ATOM 1948 O O . SER B 1 81 ? -12.82 2.875 10.773 1 52.09 81 SER B O 1
ATOM 1950 N N . ARG B 1 82 ? -13.148 4.832 9.844 1 55.81 82 ARG B N 1
ATOM 1951 C CA . ARG B 1 82 ? -12.023 5.59 10.375 1 55.81 82 ARG B CA 1
ATOM 1952 C C . ARG B 1 82 ? -12.367 6.199 11.734 1 55.81 82 ARG B C 1
ATOM 1954 O O . ARG B 1 82 ? -11.492 6.738 12.414 1 55.81 82 ARG B O 1
ATOM 1961 N N . GLU B 1 83 ? -13.539 5.988 12.164 1 56.56 83 GLU B N 1
ATOM 1962 C CA . GLU B 1 83 ? -14.016 6.855 13.242 1 56.56 83 GLU B CA 1
ATOM 1963 C C . GLU B 1 83 ? -13.172 6.68 14.5 1 56.56 83 GLU B C 1
ATOM 1965 O O . GLU B 1 83 ? -12.766 7.664 15.125 1 56.56 83 GLU B O 1
ATOM 1970 N N . VAL B 1 84 ? -13 5.457 14.836 1 55.41 84 VAL B N 1
ATOM 1971 C CA . VAL B 1 84 ? -12.406 5.277 16.156 1 55.41 84 VAL B CA 1
ATOM 1972 C C . VAL B 1 84 ? -10.953 5.766 16.141 1 55.41 84 VAL B C 1
ATOM 1974 O O . VAL B 1 84 ? -10.523 6.477 17.062 1 55.41 84 VAL B O 1
ATOM 1977 N N . SER B 1 85 ? -10.297 5.57 15.023 1 66.81 85 SER B N 1
ATOM 1978 C CA . SER B 1 85 ? -8.883 5.918 14.93 1 66.81 85 SER B CA 1
ATOM 1979 C C . SER B 1 85 ? -8.688 7.43 14.883 1 66.81 85 SER B C 1
ATOM 1981 O O . SER B 1 85 ? -7.77 7.961 15.516 1 66.81 85 SER B O 1
ATOM 1983 N N . GLU B 1 86 ? -9.805 8.008 14.5 1 74.62 86 GLU B N 1
ATOM 1984 C CA . GLU B 1 86 ? -9.688 9.453 14.352 1 74.62 86 GLU B CA 1
ATOM 1985 C C . GLU B 1 86 ? -9.812 10.164 15.695 1 74.62 86 GLU B C 1
ATOM 1987 O O . GLU B 1 86 ? -9.039 11.078 15.992 1 74.62 86 GLU B O 1
ATOM 1992 N N . LYS B 1 87 ? -10.719 9.695 16.422 1 81.75 87 LYS B N 1
ATOM 1993 C CA . LYS B 1 87 ? -10.922 10.32 17.734 1 81.75 87 LYS B CA 1
ATOM 1994 C C . LYS B 1 87 ? -9.719 10.109 18.641 1 81.75 87 LYS B C 1
ATOM 1996 O O . LYS B 1 87 ? -9.32 11.016 19.375 1 81.75 87 LYS B O 1
ATOM 2001 N N . GLU B 1 88 ? -9.195 9.016 18.531 1 86.06 88 GLU B N 1
ATOM 2002 C CA . GLU B 1 88 ? -8.016 8.711 19.344 1 86.06 88 GLU B CA 1
ATOM 2003 C C . GLU B 1 88 ? -6.836 9.586 18.938 1 86.06 88 GLU B C 1
ATOM 2005 O O . GLU B 1 88 ? -6.141 10.133 19.797 1 86.06 88 GLU B O 1
ATOM 2010 N N . VAL B 1 89 ? -6.676 9.727 17.766 1 89.88 89 VAL B N 1
ATOM 2011 C CA . VAL B 1 89 ? -5.562 10.523 17.266 1 89.88 89 VAL B CA 1
ATOM 2012 C C . VAL B 1 89 ? -5.781 11.992 17.609 1 89.88 89 VAL B C 1
ATOM 2014 O O . VAL B 1 89 ? -4.852 12.68 18.031 1 89.88 89 VAL B O 1
ATOM 2017 N N . GLU B 1 90 ? -7 12.383 17.406 1 90.44 90 GLU B N 1
ATOM 2018 C CA . GLU B 1 90 ? -7.336 13.766 17.719 1 90.44 90 GLU B CA 1
ATOM 2019 C C . GLU B 1 90 ? -7.066 14.078 19.188 1 90.44 90 GLU B C 1
ATOM 2021 O O . GLU B 1 90 ? -6.473 15.109 19.516 1 90.44 90 GLU B O 1
ATOM 2026 N N . SER B 1 91 ? -7.559 13.242 20.016 1 92.56 91 SER B N 1
ATOM 20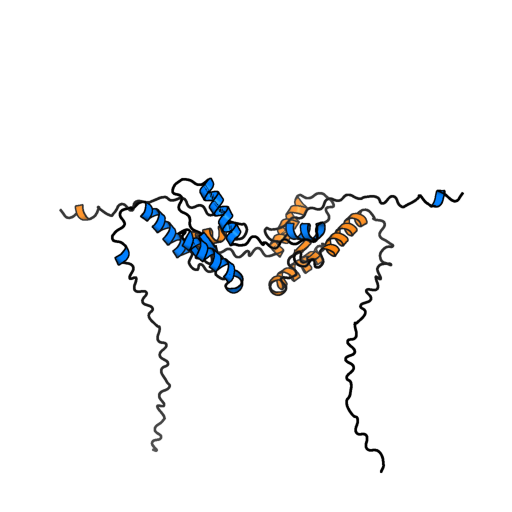27 C CA . SER B 1 91 ? -7.34 13.422 21.453 1 92.56 91 SER B CA 1
ATOM 2028 C C . SER B 1 91 ? -5.852 13.453 21.781 1 92.56 91 SER B C 1
ATOM 2030 O O . SER B 1 91 ? -5.402 14.289 22.562 1 92.56 91 SER B O 1
ATOM 2032 N N . PHE B 1 92 ? -5.121 12.578 21.219 1 93.94 92 PHE B N 1
ATOM 2033 C CA . PHE B 1 92 ? -3.676 12.531 21.422 1 93.94 92 PHE B CA 1
ATOM 2034 C C . PHE B 1 92 ? -3.025 13.828 20.969 1 93.94 92 PHE B C 1
ATOM 2036 O O . PHE B 1 92 ? -2.189 14.391 21.672 1 93.94 92 PHE B O 1
ATOM 2043 N N . CYS B 1 93 ? -3.396 14.32 19.859 1 94.62 93 CYS B N 1
ATOM 2044 C CA . CYS B 1 93 ? -2.814 15.547 19.312 1 94.62 93 CYS B CA 1
ATOM 2045 C C . CYS B 1 93 ? -3.145 16.734 20.188 1 94.62 93 CYS B C 1
ATOM 2047 O O . CYS B 1 93 ? -2.311 17.625 20.375 1 94.62 93 CYS B O 1
ATOM 2049 N N . ASP B 1 94 ? -4.367 16.719 20.688 1 94.69 94 ASP B N 1
ATOM 2050 C CA . ASP B 1 94 ? -4.758 17.781 21.625 1 94.69 94 ASP B CA 1
ATOM 2051 C C . ASP B 1 94 ? -3.885 17.766 22.875 1 94.69 94 ASP B C 1
ATOM 2053 O O . ASP B 1 94 ? -3.418 18.812 23.328 1 94.69 94 ASP B O 1
ATOM 2057 N N . GLU B 1 95 ? -3.695 16.656 23.391 1 94.25 95 GLU B N 1
ATOM 2058 C CA . GLU B 1 95 ? -2.885 16.5 24.594 1 94.25 95 GLU B CA 1
ATOM 2059 C C . GLU B 1 95 ? -1.436 16.906 24.344 1 94.25 95 GLU B C 1
ATOM 2061 O O . GLU B 1 95 ? -0.801 17.531 25.203 1 94.25 95 GLU B O 1
ATOM 2066 N N . GLU B 1 96 ? -0.895 16.609 23.203 1 94.25 96 GLU B N 1
ATOM 2067 C CA . GLU B 1 96 ? 0.504 16.859 22.875 1 94.25 96 GLU B CA 1
ATOM 2068 C C . GLU B 1 96 ? 0.681 18.234 22.219 1 94.25 96 GLU B C 1
ATOM 2070 O O . GLU B 1 96 ? 1.801 18.625 21.875 1 94.25 96 GLU B O 1
ATOM 2075 N N . LYS B 1 97 ? -0.499 18.906 21.984 1 93.62 97 LYS B N 1
ATOM 2076 C CA . LYS B 1 97 ? -0.502 20.219 21.359 1 93.62 97 LYS B CA 1
ATOM 2077 C C . LYS B 1 97 ? 0.14 20.188 19.969 1 93.62 97 LYS B C 1
ATOM 2079 O O . LYS B 1 97 ? 0.983 21.016 19.656 1 93.62 97 LYS B O 1
ATOM 2084 N N . ILE B 1 98 ? -0.222 19.156 19.297 1 95.69 98 ILE B N 1
ATOM 2085 C CA . ILE B 1 98 ? 0.228 19 17.922 1 95.69 98 ILE B CA 1
ATOM 2086 C C . ILE B 1 98 ? -0.925 19.281 16.969 1 95.69 98 ILE B C 1
ATOM 2088 O O . ILE B 1 98 ? -2.053 18.828 17.188 1 95.69 98 ILE B O 1
ATOM 2092 N N . TYR B 1 99 ? -0.657 20.062 16 1 95.94 99 TYR B N 1
ATOM 2093 C CA . TYR B 1 99 ? -1.661 20.359 14.977 1 95.94 99 TYR B CA 1
ATOM 2094 C C . TYR B 1 99 ? -2.096 19.078 14.258 1 95.94 99 TYR B C 1
ATOM 2096 O O . TYR B 1 99 ? -1.259 18.281 13.852 1 95.94 99 TYR B O 1
ATOM 2104 N N . PHE B 1 100 ? -3.396 18.906 14.219 1 95.19 100 PHE B N 1
ATOM 2105 C CA . PHE B 1 100 ? -3.984 17.75 13.562 1 95.19 100 PHE B CA 1
ATOM 2106 C C . PHE B 1 100 ? -5.059 18.172 12.562 1 95.19 100 PHE B C 1
ATOM 2108 O O . PHE B 1 100 ? -5.883 19.031 12.867 1 95.19 100 PHE B O 1
ATOM 2115 N N . MET B 1 101 ? -5.039 17.547 11.328 1 94.81 101 MET B N 1
ATOM 2116 C CA . MET B 1 101 ? -6.074 17.812 10.336 1 94.81 101 MET B CA 1
ATOM 2117 C C . MET B 1 101 ? -6.375 16.562 9.508 1 94.81 101 MET B C 1
ATOM 2119 O O . MET B 1 101 ? -5.457 15.883 9.055 1 94.81 101 MET B O 1
ATOM 2123 N N . GLU B 1 102 ? -7.688 16.312 9.398 1 92.62 102 GLU B N 1
ATOM 2124 C CA . GLU B 1 102 ? -8.109 15.281 8.453 1 92.62 102 GLU B CA 1
ATOM 2125 C C . GLU B 1 102 ? -8.312 15.867 7.059 1 92.62 102 GLU B C 1
ATOM 2127 O O . GLU B 1 102 ? -8.883 16.953 6.91 1 92.62 102 GLU B O 1
ATOM 2132 N N . VAL B 1 103 ? -7.801 15.109 6.137 1 94.75 103 VAL B N 1
ATOM 2133 C CA . VAL B 1 103 ? -7.914 15.586 4.762 1 94.75 103 VAL B CA 1
ATOM 2134 C C . VAL B 1 103 ? -8.352 14.438 3.852 1 94.75 103 VAL B C 1
ATOM 2136 O O . VAL B 1 103 ? -8.352 13.281 4.262 1 94.75 103 VAL B O 1
ATOM 2139 N N . SER B 1 104 ? -8.742 14.797 2.666 1 94.75 104 SER B N 1
ATOM 2140 C CA . SER B 1 104 ? -8.891 13.828 1.58 1 94.75 104 SER B CA 1
ATOM 2141 C C . SER B 1 104 ? -8.078 14.25 0.357 1 94.75 104 SER B C 1
ATOM 2143 O O . SER B 1 104 ? -8.445 15.195 -0.343 1 94.75 104 SER B O 1
ATOM 2145 N N . ALA B 1 105 ? -7.043 13.539 0.179 1 96 105 ALA B N 1
ATOM 2146 C CA . ALA B 1 105 ? -6.309 13.789 -1.06 1 96 105 ALA B CA 1
ATOM 2147 C C . ALA B 1 105 ? -7.184 13.523 -2.279 1 96 105 ALA B C 1
ATOM 2149 O O . ALA B 1 105 ? -7.016 14.164 -3.322 1 96 105 ALA B O 1
ATOM 2150 N N . LYS B 1 106 ? -8.094 12.562 -2.143 1 93.75 106 LYS B N 1
ATOM 2151 C CA . LYS B 1 106 ? -8.969 12.172 -3.248 1 93.75 106 LYS B CA 1
ATOM 2152 C C . LYS B 1 106 ? -9.891 13.312 -3.654 1 93.75 106 LYS B C 1
ATOM 2154 O O . LYS B 1 106 ? -9.977 13.664 -4.836 1 93.75 106 LYS B O 1
ATOM 2159 N N . THR B 1 107 ? -10.5 13.984 -2.727 1 95.31 107 THR B N 1
ATOM 2160 C CA . THR B 1 107 ? -11.492 15.008 -3.031 1 95.31 107 THR B CA 1
ATOM 2161 C C . THR B 1 107 ? -10.867 16.406 -2.939 1 95.31 107 THR B C 1
ATOM 2163 O O . THR B 1 107 ? -11.422 17.375 -3.453 1 95.31 107 THR B O 1
ATOM 2166 N N . GLY B 1 108 ? -9.82 16.484 -2.256 1 97.31 108 GLY B N 1
ATOM 2167 C CA . GLY B 1 108 ? -9.18 17.766 -2.023 1 97.31 108 GLY B CA 1
ATOM 2168 C C . GLY B 1 108 ? -9.609 18.422 -0.721 1 97.31 108 GLY B C 1
ATOM 2169 O O . GLY B 1 108 ? -9.07 19.453 -0.338 1 97.31 108 GLY B O 1
ATOM 2170 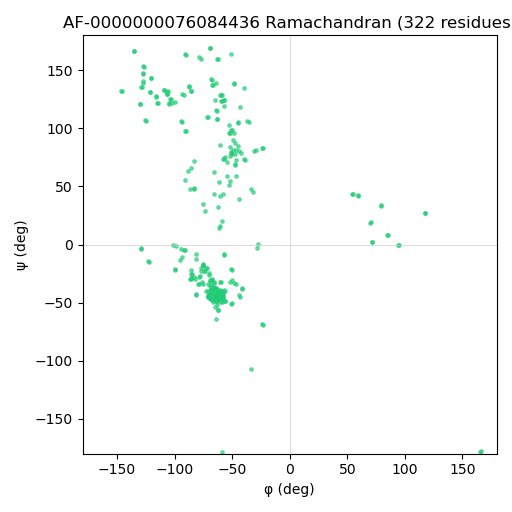N N . ASP B 1 109 ? -10.453 17.797 -0.017 1 96.44 109 ASP B N 1
ATOM 2171 C CA . ASP B 1 109 ? -10.977 18.391 1.215 1 96.44 109 ASP B CA 1
ATOM 2172 C C . ASP B 1 109 ? -9.852 18.672 2.205 1 96.44 109 ASP B C 1
ATOM 2174 O O . ASP B 1 109 ? -9.07 17.781 2.537 1 96.44 109 ASP B O 1
ATOM 2178 N N . ASN B 1 110 ? -9.734 19.969 2.648 1 97.19 110 ASN B N 1
ATOM 2179 C CA . ASN B 1 110 ? -8.891 20.484 3.719 1 97.19 110 ASN B CA 1
ATOM 2180 C C . ASN B 1 110 ? -7.422 20.484 3.318 1 97.19 110 ASN B C 1
ATOM 2182 O O . ASN B 1 110 ? -6.559 20.875 4.109 1 97.19 110 ASN B O 1
ATOM 2186 N N . VAL B 1 111 ? -7.07 20.094 2.139 1 98.25 111 VAL B N 1
ATOM 2187 C CA . VAL B 1 111 ? -5.664 19.984 1.759 1 98.25 111 VAL B CA 1
ATOM 2188 C C . VAL B 1 111 ? -5.043 21.375 1.691 1 98.25 111 VAL B C 1
ATOM 2190 O O . VAL B 1 111 ? -3.971 21.609 2.256 1 98.25 111 VAL B O 1
ATOM 2193 N N . GLN B 1 112 ? -5.715 22.234 1.07 1 97.25 112 GLN B N 1
ATOM 2194 C CA . GLN B 1 112 ? -5.195 23.594 0.972 1 97.25 112 GLN B CA 1
ATOM 2195 C C . GLN B 1 112 ? -5.121 24.266 2.346 1 97.25 112 GLN B C 1
ATOM 2197 O O . GLN B 1 112 ? -4.137 24.922 2.666 1 97.25 112 GLN B O 1
ATOM 2202 N N . ARG B 1 113 ? -6.141 24.078 3.061 1 97.75 113 ARG B N 1
ATOM 2203 C CA . ARG B 1 113 ? -6.156 24.641 4.406 1 97.75 113 ARG B CA 1
ATOM 2204 C C . ARG B 1 113 ? -5 24.094 5.238 1 97.75 113 ARG B C 1
ATOM 2206 O O . ARG B 1 113 ? -4.348 24.844 5.969 1 97.75 113 ARG B O 1
ATOM 2213 N N . LEU B 1 114 ? -4.766 22.844 5.219 1 97.5 114 LEU B N 1
ATOM 2214 C CA . LEU B 1 114 ? -3.674 22.188 5.934 1 97.5 114 LEU B CA 1
ATOM 2215 C C . LEU B 1 114 ? -2.348 22.891 5.652 1 97.5 114 LEU B C 1
ATOM 2217 O O . LEU B 1 114 ? -1.646 23.297 6.578 1 97.5 114 LEU B O 1
ATOM 2221 N N . PHE B 1 115 ? -2.01 23.125 4.422 1 96.5 115 PHE B N 1
ATOM 2222 C CA . PHE B 1 115 ? -0.699 23.656 4.062 1 96.5 115 PHE B CA 1
ATOM 2223 C C . PHE B 1 115 ? -0.64 25.156 4.297 1 96.5 115 PHE B C 1
ATOM 2225 O O . PHE B 1 115 ? 0.429 25.703 4.57 1 96.5 115 PHE B O 1
ATOM 2232 N N . THR B 1 116 ? -1.797 25.734 4.203 1 95.94 116 THR B N 1
ATOM 2233 C CA . THR B 1 116 ? -1.855 27.141 4.602 1 95.94 116 THR B CA 1
ATOM 2234 C C . THR B 1 116 ? -1.562 27.297 6.094 1 95.94 116 THR B C 1
ATOM 2236 O O . THR B 1 116 ? -0.781 28.156 6.492 1 95.94 116 THR B O 1
ATOM 2239 N N . ASP B 1 117 ? -2.164 26.453 6.852 1 96.19 117 ASP B N 1
ATOM 2240 C CA . ASP B 1 117 ? -1.936 26.484 8.289 1 96.19 117 ASP B CA 1
ATOM 2241 C C . ASP B 1 117 ? -0.473 26.188 8.625 1 96.19 117 ASP B C 1
ATOM 2243 O O . ASP B 1 117 ? 0.105 26.812 9.508 1 96.19 117 ASP B O 1
ATOM 2247 N N . ILE B 1 118 ? 0.112 25.266 7.957 1 94 118 ILE B N 1
ATOM 2248 C CA . ILE B 1 118 ? 1.517 24.922 8.148 1 94 118 ILE B CA 1
ATOM 2249 C C . ILE B 1 118 ? 2.395 26.125 7.805 1 94 118 ILE B C 1
ATOM 2251 O O . ILE B 1 118 ? 3.305 26.484 8.562 1 94 118 ILE B O 1
ATOM 2255 N N . ALA B 1 119 ? 2.094 26.719 6.727 1 92.38 119 ALA B N 1
ATOM 2256 C CA . ALA B 1 119 ? 2.855 27.891 6.301 1 92.38 119 ALA B CA 1
ATOM 2257 C C . ALA B 1 119 ? 2.773 29.016 7.34 1 92.38 119 ALA B C 1
ATOM 2259 O O . ALA B 1 119 ? 3.785 29.641 7.672 1 92.38 119 ALA B O 1
ATOM 2260 N N . LYS B 1 120 ? 1.592 29.234 7.828 1 92.31 120 LYS B N 1
ATOM 2261 C CA . LYS B 1 120 ? 1.401 30.266 8.852 1 92.31 120 LYS B CA 1
ATOM 2262 C C . LYS B 1 120 ? 2.215 29.953 10.102 1 92.31 120 LYS B C 1
ATOM 2264 O O . LYS B 1 120 ? 2.812 30.844 10.695 1 92.31 120 LYS B O 1
ATOM 2269 N N . SER B 1 121 ? 2.197 28.672 10.422 1 90.44 121 SER B N 1
ATOM 2270 C CA . SER B 1 121 ? 2.924 28.25 11.617 1 90.44 121 SER B CA 1
ATOM 2271 C C . SER B 1 121 ? 4.422 28.484 11.461 1 90.44 121 SER B C 1
ATOM 2273 O O . SER B 1 121 ? 5.102 28.859 12.422 1 90.44 121 SER B O 1
ATOM 2275 N N . ILE B 1 122 ? 4.969 28.281 10.367 1 86.5 122 ILE B N 1
ATOM 2276 C CA . ILE B 1 122 ? 6.387 28.453 10.078 1 86.5 122 ILE B CA 1
ATOM 2277 C C . ILE B 1 122 ? 6.738 29.953 10.125 1 86.5 122 ILE B C 1
ATOM 2279 O O . ILE B 1 122 ? 7.781 30.328 10.664 1 86.5 122 ILE B O 1
ATOM 2283 N N . LEU B 1 123 ? 5.887 30.719 9.656 1 84.81 123 LEU B N 1
ATOM 2284 C CA . LEU B 1 123 ? 6.125 32.156 9.555 1 84.81 123 LEU B CA 1
ATOM 2285 C C . LEU B 1 123 ? 5.914 32.844 10.906 1 84.81 123 LEU B C 1
ATOM 2287 O O . LEU B 1 123 ? 6.531 33.875 11.188 1 84.81 123 LEU B O 1
ATOM 2291 N N . SER B 1 124 ? 4.953 32.281 11.609 1 80.12 124 SER B N 1
ATOM 2292 C CA . SER B 1 124 ? 4.664 32.875 12.906 1 80.12 124 SER B CA 1
ATOM 2293 C C . SER B 1 124 ? 5.785 32.594 13.906 1 80.12 124 SER B C 1
ATOM 2295 O O . SER B 1 124 ? 5.922 33.312 14.898 1 80.12 124 SER B O 1
ATOM 2297 N N . GLY B 1 125 ? 6.375 31.344 13.906 1 64.38 125 GLY B N 1
ATOM 2298 C CA . GLY B 1 125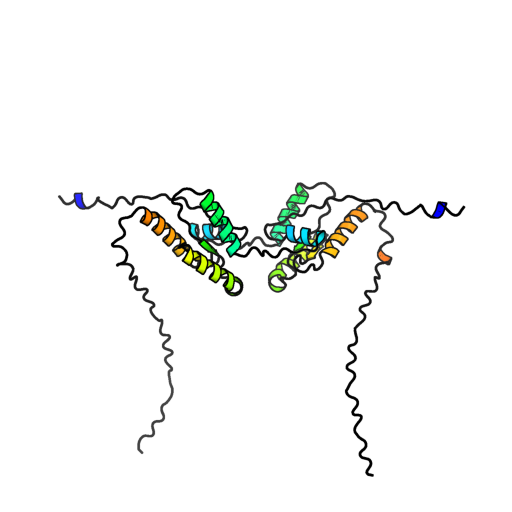 ? 7.492 31.094 14.805 1 64.38 125 GLY B CA 1
ATOM 2299 C C . GLY B 1 125 ? 8.594 32.125 14.688 1 64.38 125 GLY B C 1
ATOM 2300 O O . GLY B 1 125 ? 9.391 32.312 15.609 1 64.38 125 GLY B O 1
ATOM 2301 N N . ASP B 1 126 ? 8.688 32.594 13.461 1 52.66 126 ASP B N 1
ATOM 2302 C CA . ASP B 1 126 ? 9.68 33.656 13.352 1 52.66 126 ASP B CA 1
ATOM 2303 C C . ASP B 1 126 ? 9.211 34.906 14.086 1 52.66 126 ASP B C 1
ATOM 2305 O O . ASP B 1 126 ? 10.031 35.688 14.594 1 52.66 126 ASP B O 1
ATOM 2309 N N . LYS B 1 127 ? 7.742 35.156 14.125 1 45.81 127 LYS B N 1
ATOM 2310 C CA . LYS B 1 127 ? 7.289 36.344 14.82 1 45.81 127 LYS B CA 1
ATOM 2311 C C . LYS B 1 127 ? 7.062 36.062 16.312 1 45.81 127 LYS B C 1
ATOM 2313 O O . LYS B 1 127 ? 6.148 35.312 16.672 1 45.81 127 LYS B O 1
ATOM 2318 N N . THR B 1 128 ? 7.746 35.75 17.188 1 37.62 128 THR B N 1
ATOM 2319 C CA . THR B 1 128 ? 7.594 36.25 18.547 1 37.62 128 THR B CA 1
ATOM 2320 C C . THR B 1 128 ? 6.977 37.656 18.516 1 37.62 128 THR B C 1
ATOM 2322 O O . THR B 1 128 ? 6.895 38.312 19.547 1 37.62 128 THR B O 1
ATOM 2325 N N . GLN B 1 129 ? 6.664 38.375 17.375 1 36.41 129 GLN B N 1
ATOM 2326 C CA . GLN B 1 129 ? 5.754 39.5 17.578 1 36.41 129 GLN B CA 1
ATOM 2327 C C . GLN B 1 129 ? 4.301 39.062 17.531 1 36.41 129 GLN B C 1
ATOM 2329 O O . GLN B 1 129 ? 3.742 38.875 16.438 1 36.41 129 GLN B O 1
ATOM 2334 N N . ARG B 1 130 ? 3.574 38.25 18.359 1 36.03 130 ARG B N 1
ATOM 2335 C CA . ARG B 1 130 ? 2.293 37.625 18.688 1 36.03 130 ARG B CA 1
ATOM 2336 C C . ARG B 1 130 ? 1.153 38.625 18.562 1 36.03 130 ARG B C 1
ATOM 2338 O O . ARG B 1 130 ? -0.021 38.25 18.594 1 36.03 130 ARG B O 1
ATOM 2345 N N . ARG B 1 131 ? 1.125 39.875 18.969 1 31.53 131 ARG B N 1
ATOM 2346 C CA . ARG B 1 131 ? -0.115 40.438 19.484 1 31.53 131 ARG B CA 1
ATOM 2347 C C . ARG B 1 131 ? -1.176 40.5 18.391 1 31.53 131 ARG B C 1
ATOM 2349 O O . ARG B 1 131 ? -2.371 40.406 18.672 1 31.53 131 ARG B O 1
ATOM 2356 N N . SER B 1 132 ? -1.124 41.094 17.094 1 29.72 132 SER B N 1
ATOM 2357 C CA . SER B 1 132 ? -2.197 41.844 16.438 1 29.72 132 SER B CA 1
ATOM 2358 C C . SER B 1 132 ? -3.01 40.938 15.523 1 29.72 132 SER B C 1
ATOM 2360 O O . SER B 1 132 ? -3.93 41.406 14.844 1 29.72 132 SER B O 1
ATOM 2362 N N . ILE B 1 133 ? -2.629 39.656 15.117 1 31.39 133 ILE B N 1
ATOM 2363 C CA . ILE B 1 133 ? -3.379 39.125 13.992 1 31.39 133 ILE B CA 1
ATOM 2364 C C . ILE B 1 133 ? -4.707 38.562 14.477 1 31.39 133 ILE B C 1
ATOM 2366 O O . ILE B 1 133 ? -5.441 37.938 13.711 1 31.39 133 ILE B O 1
ATOM 2370 N N . LEU B 1 134 ? -5.043 38.344 15.695 1 30.59 134 LEU B N 1
ATOM 2371 C CA . LEU B 1 134 ? -6.355 37.844 16.062 1 30.59 134 LEU B CA 1
ATOM 2372 C C . LEU B 1 134 ? -7.465 38.594 15.352 1 30.59 134 LEU B C 1
ATOM 2374 O O . LEU B 1 134 ? -8.625 38.188 15.367 1 30.59 134 LEU B O 1
ATOM 2378 N N . ARG B 1 135 ? -7.336 39.906 15.078 1 28 135 ARG B N 1
ATOM 2379 C CA . ARG B 1 135 ? -8.531 40.719 14.797 1 28 135 ARG B CA 1
ATOM 2380 C C . ARG B 1 135 ? -9.117 40.344 13.438 1 28 135 ARG B C 1
ATOM 2382 O O . ARG B 1 135 ? -10.32 40.5 13.211 1 28 135 ARG B O 1
ATOM 2389 N N . GLN B 1 136 ? -8.352 40.156 12.328 1 28 136 GLN B N 1
ATOM 2390 C CA . GLN B 1 136 ? -9 40.5 11.07 1 28 136 GLN B CA 1
ATOM 2391 C C . GLN B 1 136 ? -9.82 39.312 10.531 1 28 136 GLN B C 1
ATOM 2393 O O . GLN B 1 136 ? -10.508 39.469 9.523 1 28 136 GLN B O 1
ATOM 2398 N N . SER B 1 137 ? -9.516 38.125 10.766 1 28.03 137 SER B N 1
ATOM 2399 C CA . SER B 1 137 ? -10.164 37.219 9.82 1 28.03 137 SER B CA 1
ATOM 2400 C C . SER B 1 137 ? -11.648 37.031 10.133 1 28.03 137 SER B C 1
ATOM 2402 O O . SER B 1 137 ? -12.039 36.094 10.812 1 28.03 137 SER B O 1
ATOM 2404 N N . SER B 1 138 ? -12.336 38.094 10.625 1 29.55 138 SER B N 1
ATOM 2405 C CA . SER B 1 138 ? -13.773 37.844 10.5 1 29.55 138 SER B CA 1
ATOM 2406 C C . SER B 1 138 ? -14.172 37.594 9.055 1 29.55 138 SER B C 1
ATOM 2408 O O . SER B 1 138 ? -14.367 38.531 8.281 1 29.55 138 SER B O 1
ATOM 2410 N N . ILE B 1 139 ? -13.383 36.781 8.281 1 29.97 139 ILE B N 1
ATOM 2411 C CA . ILE B 1 139 ? -13.945 36.562 6.953 1 29.97 139 ILE B CA 1
ATOM 2412 C C . ILE B 1 139 ? -15.406 36.125 7.07 1 29.97 139 ILE B C 1
ATOM 2414 O O . ILE B 1 139 ? -15.703 35.125 7.711 1 29.97 139 ILE B O 1
ATOM 2418 N N . LYS B 1 140 ? -16.297 37.062 6.902 1 28.95 140 LYS B N 1
ATOM 2419 C CA . LYS B 1 140 ? -17.734 36.938 6.68 1 28.95 140 LYS B CA 1
ATOM 2420 C C . LYS B 1 140 ? -18.031 35.906 5.602 1 28.95 140 LYS B C 1
ATOM 2422 O O . LYS B 1 140 ? -17.766 36.125 4.422 1 28.95 140 LYS B O 1
ATOM 2427 N N . ILE B 1 141 ? -17.781 34.562 5.902 1 27.56 141 ILE B N 1
ATOM 2428 C CA . ILE B 1 141 ? -18.391 33.594 5.016 1 27.56 141 ILE B CA 1
ATOM 2429 C C . ILE B 1 141 ? -19.875 33.875 4.871 1 27.56 141 ILE B C 1
ATOM 2431 O O . ILE B 1 141 ? -20.625 33.781 5.848 1 27.56 141 ILE B O 1
ATOM 2435 N N . ASP B 1 142 ? -20.203 34.781 3.967 1 25.66 142 ASP B N 1
ATOM 2436 C CA . ASP B 1 142 ? -21.562 35 3.514 1 25.66 142 ASP B CA 1
ATOM 2437 C C . ASP B 1 142 ? -22.172 33.75 2.947 1 25.66 142 ASP B C 1
ATOM 2439 O O . ASP B 1 142 ? -21.703 33.219 1.94 1 25.66 142 ASP B O 1
ATOM 2443 N N . THR B 1 143 ? -22.516 32.812 3.83 1 25.17 143 THR B N 1
ATOM 2444 C CA . THR B 1 143 ? -23.406 31.703 3.566 1 25.17 143 THR B CA 1
ATOM 2445 C C . THR B 1 143 ? -24.719 32.188 2.967 1 25.17 143 THR B C 1
ATOM 2447 O O . THR B 1 143 ? -25.578 32.719 3.68 1 25.17 143 THR B O 1
ATOM 2450 N N . SER B 1 144 ? -24.75 32.969 1.848 1 26.47 144 SER B N 1
ATOM 2451 C CA . SER B 1 144 ? -26.031 33.25 1.224 1 26.47 144 SER B CA 1
ATOM 2452 C C . SER B 1 144 ? -26.812 31.984 0.967 1 26.47 144 SER B C 1
ATOM 2454 O O . SER B 1 144 ? -26.281 31.016 0.401 1 26.47 144 SER B O 1
ATOM 2456 N N . THR B 1 145 ? -27.719 31.656 1.903 1 25.97 145 THR B N 1
ATOM 2457 C CA . THR B 1 145 ? -28.859 30.75 1.966 1 25.97 145 THR B CA 1
ATOM 2458 C C . THR B 1 145 ? -29.688 30.828 0.68 1 25.97 145 THR B C 1
ATOM 2460 O O . THR B 1 145 ? -30.188 31.891 0.318 1 25.97 145 THR B O 1
ATOM 2463 N N . HIS B 1 146 ? -29.25 30.172 -0.41 1 24.55 146 HIS B N 1
ATOM 2464 C CA . HIS B 1 146 ? -30.203 30.047 -1.508 1 24.55 146 HIS B CA 1
ATOM 2465 C C . HIS B 1 146 ? -31.547 29.5 -1.02 1 24.55 146 HIS B C 1
ATOM 2467 O O . HIS B 1 146 ? -31.609 28.391 -0.487 1 24.55 146 HIS B O 1
ATOM 2473 N N . LYS B 1 147 ? -32.375 30.406 -0.415 1 25.86 147 LYS B N 1
ATOM 2474 C CA . LYS B 1 147 ? -33.781 30.156 -0.104 1 25.86 147 LYS B CA 1
ATOM 2475 C C . LYS B 1 147 ? -34.531 29.594 -1.313 1 25.86 147 LYS B C 1
ATOM 2477 O O . LYS B 1 147 ? -34.562 30.219 -2.377 1 25.86 147 LYS B O 1
ATOM 2482 N N . HIS B 1 148 ? -34.562 28.281 -1.461 1 22.84 148 HIS B N 1
ATOM 2483 C CA . HIS B 1 148 ? -35.531 27.688 -2.375 1 22.84 148 HIS B CA 1
ATOM 2484 C C . HIS B 1 148 ? -36.938 28.141 -2.025 1 22.84 148 HIS B C 1
ATOM 2486 O O . HIS B 1 148 ? -37.438 27.828 -0.94 1 22.84 148 HIS B O 1
ATOM 2492 N N . LYS B 1 149 ? -37.312 29.422 -2.273 1 26.02 149 LYS B N 1
ATOM 2493 C CA . LYS B 1 149 ? -38.719 29.812 -2.184 1 26.02 149 LYS B CA 1
ATOM 2494 C C . LYS B 1 149 ? -39.594 28.891 -3.02 1 26.02 149 LYS B C 1
ATOM 2496 O O . LYS B 1 149 ? -39.5 28.891 -4.25 1 26.02 149 LYS B O 1
ATOM 2501 N N . HIS B 1 150 ? -39.844 27.719 -2.553 1 23.62 150 HIS B N 1
ATOM 2502 C CA . HIS B 1 150 ? -40.938 26.953 -3.16 1 23.62 150 HIS B CA 1
ATOM 2503 C C . HIS B 1 150 ? -42.25 27.719 -3.07 1 23.62 150 HIS B C 1
ATOM 2505 O O . HIS B 1 150 ? -42.75 27.984 -1.972 1 23.62 150 HIS B O 1
ATOM 2511 N N . ARG B 1 151 ? -42.438 28.75 -3.852 1 23.69 151 ARG B N 1
ATOM 2512 C CA . ARG B 1 151 ? -43.688 29.422 -4.09 1 23.69 151 ARG B CA 1
ATOM 2513 C C . ARG B 1 151 ? -44.812 28.422 -4.398 1 23.69 151 ARG B C 1
ATOM 2515 O O . ARG B 1 151 ? -44.75 27.719 -5.406 1 23.69 151 ARG B O 1
ATOM 2522 N N . CYS B 1 152 ? -45.281 27.812 -3.271 1 28.34 152 CYS B N 1
ATOM 2523 C CA . CYS B 1 152 ? -46.562 27.109 -3.352 1 28.34 152 CYS B CA 1
ATOM 2524 C C . CYS B 1 152 ? -47.594 27.953 -4.09 1 28.34 152 CYS B C 1
ATOM 2526 O O . CYS B 1 152 ? -47.875 29.078 -3.697 1 28.34 152 CYS B O 1
ATOM 2528 N N . CYS B 1 153 ? -47.656 27.922 -5.488 1 26.92 153 CYS B N 1
ATOM 2529 C CA . CYS B 1 153 ? -48.688 28.609 -6.262 1 26.92 153 CYS B CA 1
ATOM 2530 C C . CYS B 1 153 ? -50 28.609 -5.516 1 26.92 153 CYS B C 1
ATOM 2532 O O . CYS B 1 153 ? -50.531 29.688 -5.176 1 26.92 153 CYS B O 1
ATOM 2534 N N . HIS B 1 154 ? -50.938 27.844 -5.926 1 26.2 154 HIS B N 1
ATOM 2535 C CA . HIS B 1 154 ? -52.344 28.188 -6.27 1 26.2 154 HIS B CA 1
ATOM 2536 C C . HIS B 1 154 ? -53.25 27.953 -5.086 1 26.2 154 HIS B C 1
ATOM 2538 O O . HIS B 1 154 ? -54.438 28.359 -5.121 1 26.2 154 HIS B O 1
ATOM 2544 N N . ARG B 1 155 ? -53 27.438 -3.869 1 23.56 155 ARG B N 1
ATOM 2545 C CA . ARG B 1 155 ? -54.25 26.875 -3.393 1 23.56 155 ARG B CA 1
ATOM 2546 C C . ARG B 1 155 ? -55.312 27.953 -3.184 1 23.56 155 ARG B C 1
ATOM 2548 O O . ARG B 1 155 ? -55.031 29.016 -2.635 1 23.56 155 ARG B O 1
ATOM 2555 N N . GLY B 1 156 ? -56.562 27.875 -3.828 1 24.95 156 GLY B N 1
ATOM 2556 C CA . GLY B 1 156 ? -57.906 28.391 -3.934 1 24.95 156 GLY B CA 1
ATOM 2557 C C . GLY B 1 156 ? -58.594 28.562 -2.59 1 24.95 156 GLY B C 1
ATOM 2558 O O . GLY B 1 156 ? -58.812 27.578 -1.879 1 24.95 156 GLY B O 1
ATOM 2559 N N . GLU B 1 157 ? -58.281 29.531 -1.72 1 21.91 157 GLU B N 1
ATOM 2560 C CA . GLU B 1 157 ? -59.156 29.797 -0.568 1 21.91 157 GLU B CA 1
ATOM 2561 C C . GLU B 1 157 ? -60.562 30.109 -1.004 1 21.91 157 GLU B C 1
ATOM 2563 O O . GLU B 1 157 ? -60.781 30.859 -1.956 1 21.91 157 GLU B O 1
ATOM 2568 N N . TYR B 1 158 ? -61.688 29.297 -0.606 1 23.75 158 TYR B N 1
ATOM 2569 C CA . TYR B 1 158 ? -63.125 29.234 -0.571 1 23.75 158 TYR B CA 1
ATOM 2570 C C . TYR B 1 158 ? -63.719 30.375 0.267 1 23.75 158 TYR B C 1
ATOM 2572 O O . TYR B 1 158 ? -64.938 30.5 0.403 1 23.75 158 TYR B O 1
ATOM 2580 N N . THR B 1 159 ? -63.062 31.406 0.641 1 22.77 159 THR B N 1
ATOM 2581 C CA . THR B 1 159 ? -63.875 32.094 1.646 1 22.77 159 THR B CA 1
ATOM 2582 C C . THR B 1 159 ? -65.25 32.5 1.079 1 22.77 159 THR B C 1
ATOM 2584 O O . THR B 1 159 ? -65.312 32.969 -0.051 1 22.77 159 THR B O 1
ATOM 2587 N N . VAL B 1 160 ? -66.375 32.156 1.749 1 25.92 160 VAL B N 1
ATOM 2588 C CA . VAL B 1 160 ? -67.812 32.031 1.994 1 25.92 160 VAL B CA 1
ATOM 2589 C C . VAL B 1 160 ? -68.438 33.406 2.082 1 25.92 160 VAL B C 1
ATOM 2591 O O . VAL B 1 160 ? -69.625 33.562 2.447 1 25.92 160 VAL B O 1
ATOM 2594 N N . GLN B 1 161 ? -67.938 34.406 1.356 1 21.83 161 GLN B N 1
ATOM 2595 C CA . GLN B 1 161 ? -68.75 35.531 1.676 1 21.83 161 GLN B CA 1
ATOM 2596 C C . GLN B 1 161 ? -70.25 35.25 1.323 1 21.83 161 GLN B C 1
ATOM 2598 O O . GLN B 1 161 ? -70.5 34.438 0.462 1 21.83 161 GLN B O 1
ATOM 2603 N N . LYS B 1 162 ? -71.188 36.344 1.578 1 22.34 162 LYS B N 1
ATOM 2604 C CA . LYS B 1 162 ? -72.5 36.844 1.943 1 22.34 162 LYS B CA 1
ATOM 2605 C C . LYS B 1 162 ? -73.375 36.938 0.729 1 22.34 162 LYS B C 1
ATOM 2607 O O . LYS B 1 162 ? -73.062 37.594 -0.258 1 22.34 162 LYS B O 1
ATOM 2612 N N . GLU B 1 163 ? -73.688 36.125 -0.317 1 22.73 163 GLU B N 1
ATOM 2613 C CA . GLU B 1 163 ? -75.125 36.219 -0.442 1 22.73 163 GLU B CA 1
ATOM 2614 C C . GLU B 1 163 ? -75.812 35.375 0.639 1 22.73 163 GLU B C 1
ATOM 2616 O O . GLU B 1 163 ? -75.312 34.312 1.024 1 22.73 163 GLU B O 1
#

Nearest PDB structures (foldseek):
  1n6p-assembly1_A  TM=7.039E-01  e=1.336E-04  Homo sapiens
  6stf-assembly4_D  TM=6.789E-01  e=1.433E-04  Homo sapiens
  2f9m-assembly1_A  TM=6.734E-01  e=1.648E-04  Homo sapiens
  3sfv-assembly1_A  TM=7.077E-01  e=5.052E-04  Homo sapiens
  3q85-assembly2_B  TM=8.082E-01  e=1.265E-02  Mus musculus

Sequence (326 aa):
MVDRFSNQLAQSSVHRAKTVIIGDFNVGKTSVALRFTRDQFKEKYQSTIAGVHFWLGFLRDNGPQGLKIAIIGNKLDLEASREVSEKEVESFCDEEKIYFMEVSAKTGDNVQRLFTDIAKSILSGDKTQRRSILRQSSIKIDTSTHKHKHRCCHRGEYTVQKEMVDRFSNQLAQSSVHRAKTVIIGDFNVGKTSVALRFTRDQFKEKYQSTIAGVHFWLGFLRDNGPQGLKIAIIGNKLDLEASREVSEKEVESFCDEEKIYFMEVSAKTGDNVQRLFTDIAKSILSGDKTQRRSILRQSSIKIDTSTHKHKHRCCHRGEYTVQKE

pLDDT: mean 70.87, std 28.05, range [19.69, 98.31]

InterPro domains:
  IPR001806 Small GTPase [PF00071] (18-49)
  IPR001806 Small GTPase [PF00071] (55-123)
  IPR001806 Small GTPase [SM00174] (19-125)
  IPR027417 P-loop containing nucleoside triphosphate hydrolase [G3DSA:3.40.50.300] (2-52)
  IPR027417 P-loop containing nucleoside triphosphate hydrolase [G3DSA:3.40.50.300] (53-158)
  IPR027417 P-loop containing nucleoside triphosphate hydrolase [SSF52540] (15-131)